Protein AF-0000000084726668 (afdb_homodimer)

Structure (mmCIF, N/CA/C/O backbone):
data_AF-0000000084726668-model_v1
#
loop_
_entity.id
_entity.type
_entity.pdbx_description
1 polymer 'CopG family ribbon-helix-helix transcription regulator'
#
loop_
_atom_site.group_PDB
_atom_site.id
_atom_site.type_symbol
_atom_site.label_atom_id
_atom_site.label_alt_id
_atom_site.label_comp_id
_atom_site.label_asym_id
_atom_site.label_entity_id
_atom_site.label_seq_id
_atom_site.pdbx_PDB_ins_code
_atom_site.Cartn_x
_atom_site.Cartn_y
_atom_site.Cartn_z
_atom_site.occupancy
_atom_site.B_iso_or_equiv
_atom_site.auth_seq_id
_atom_site.auth_comp_id
_atom_site.auth_asym_id
_atom_site.auth_atom_id
_atom_site.pdbx_PDB_model_num
ATOM 1 N N . MET A 1 1 ? 7.602 37.031 10.734 1 85.56 1 MET A N 1
ATOM 2 C CA . MET A 1 1 ? 6.305 37.719 10.617 1 85.56 1 MET A CA 1
ATOM 3 C C . MET A 1 1 ? 5.367 37.281 11.742 1 85.56 1 MET A C 1
ATOM 5 O O . MET A 1 1 ? 5.34 36.125 12.125 1 85.56 1 MET A O 1
ATOM 9 N N . ARG A 1 2 ? 4.812 38.219 12.375 1 90.94 2 ARG A N 1
ATOM 10 C CA . ARG A 1 2 ? 3.859 37.906 13.438 1 90.94 2 ARG A CA 1
ATOM 11 C C . ARG A 1 2 ? 2.447 37.75 12.883 1 90.94 2 ARG A C 1
ATOM 13 O O . ARG A 1 2 ? 1.995 38.594 12.086 1 90.94 2 ARG A O 1
ATOM 20 N N . LEU A 1 3 ? 1.838 36.562 13.141 1 91.19 3 LEU A N 1
ATOM 21 C CA . LEU A 1 3 ? 0.495 36.25 12.672 1 91.19 3 LEU A CA 1
ATOM 22 C C . LEU A 1 3 ? -0.459 36.031 13.844 1 91.19 3 LEU A C 1
ATOM 24 O O . LEU A 1 3 ? -0.133 35.344 14.805 1 91.19 3 LEU A O 1
ATOM 28 N N . THR A 1 4 ? -1.494 36.875 13.805 1 92.06 4 THR A N 1
ATOM 29 C CA . THR A 1 4 ? -2.549 36.656 14.789 1 92.06 4 THR A CA 1
ATOM 30 C C . THR A 1 4 ? -3.695 35.844 14.18 1 92.06 4 THR A C 1
ATOM 32 O O . THR A 1 4 ? -4.219 36.188 13.125 1 92.06 4 THR A O 1
ATOM 35 N N . VAL A 1 5 ? -3.924 34.719 14.812 1 92.56 5 VAL A N 1
ATOM 36 C CA . VAL A 1 5 ? -4.996 33.844 14.32 1 92.56 5 VAL A CA 1
ATOM 37 C C . VAL A 1 5 ? -6.027 33.625 15.422 1 92.56 5 VAL A C 1
ATOM 39 O O . VAL A 1 5 ? -5.684 33.625 16.609 1 92.56 5 VAL A O 1
ATOM 42 N N . ASN A 1 6 ? -7.273 33.562 14.992 1 92.06 6 ASN A N 1
ATOM 43 C CA . ASN A 1 6 ? -8.359 33.188 15.891 1 92.06 6 ASN A CA 1
ATOM 44 C C . ASN A 1 6 ? -8.594 31.688 15.883 1 92.06 6 ASN A C 1
ATOM 46 O O . ASN A 1 6 ? -8.914 31.109 14.844 1 92.06 6 ASN A O 1
ATOM 50 N N . LEU A 1 7 ? -8.359 31.047 17.078 1 93.75 7 LEU A N 1
ATOM 51 C CA . LEU A 1 7 ? -8.555 29.609 17.203 1 93.75 7 LEU A CA 1
ATOM 52 C C . LEU A 1 7 ? -9.828 29.312 18 1 93.75 7 LEU A C 1
ATOM 54 O O . LEU A 1 7 ? -10.164 30.031 18.938 1 93.75 7 LEU A O 1
ATOM 58 N N . ASP A 1 8 ? -10.594 28.391 17.547 1 93.56 8 ASP A N 1
ATOM 59 C CA . ASP A 1 8 ? -11.672 27.891 18.375 1 93.56 8 ASP A CA 1
ATOM 60 C C . ASP A 1 8 ? -11.133 27.062 19.547 1 93.56 8 ASP A C 1
ATOM 62 O O . ASP A 1 8 ? -9.93 26.781 19.609 1 93.56 8 ASP A O 1
ATOM 66 N N . ASP A 1 9 ? -11.984 26.734 20.516 1 92.81 9 ASP A N 1
ATOM 67 C CA . ASP A 1 9 ? -11.578 26.047 21.734 1 92.81 9 ASP A CA 1
ATOM 68 C C . ASP A 1 9 ? -10.93 24.703 21.422 1 92.81 9 ASP A C 1
ATOM 70 O O . ASP A 1 9 ? -9.922 24.344 22.031 1 92.81 9 ASP A O 1
ATOM 74 N N . GLU A 1 10 ? -11.477 23.984 20.5 1 92.25 10 GLU A N 1
ATOM 75 C CA . GLU A 1 10 ? -10.977 22.656 20.156 1 92.25 10 GLU A CA 1
ATOM 76 C C . GLU A 1 10 ? -9.562 22.734 19.594 1 92.25 10 GLU A C 1
ATOM 78 O O . GLU A 1 10 ? -8.68 21.969 19.984 1 92.25 10 GLU A O 1
ATOM 83 N N . THR A 1 11 ? -9.383 23.656 18.656 1 94 11 THR A N 1
ATOM 84 C CA . THR A 1 11 ? -8.078 23.812 18.031 1 94 11 THR A CA 1
ATOM 85 C C . THR A 1 11 ? -7.035 24.281 19.047 1 94 11 THR A C 1
ATOM 87 O O . THR A 1 11 ? -5.887 23.828 19.016 1 94 11 THR A O 1
ATOM 90 N N . SER A 1 12 ? -7.469 25.156 19.922 1 93.81 12 SER A N 1
ATOM 91 C CA . SER A 1 12 ? -6.582 25.656 20.969 1 93.81 12 SER A CA 1
ATOM 92 C C . SER A 1 12 ? -6.117 24.531 21.891 1 93.81 12 SER A C 1
ATOM 94 O O . SER A 1 12 ? -4.945 24.469 22.25 1 93.81 12 SER A O 1
ATOM 96 N N . GLU A 1 13 ? -7.008 23.688 22.234 1 94.44 13 GLU A N 1
ATOM 97 C CA . GLU A 1 13 ? -6.684 22.547 23.078 1 94.44 13 GLU A CA 1
ATOM 98 C C . GLU A 1 13 ? -5.707 21.594 22.391 1 94.44 13 GLU A C 1
ATOM 100 O O . GLU A 1 13 ? -4.77 21.094 23.016 1 94.44 13 GLU A O 1
ATOM 105 N N . ARG A 1 14 ? -5.926 21.359 21.109 1 93.88 14 ARG A N 1
ATOM 106 C CA . ARG A 1 14 ? -5.02 20.531 20.328 1 93.88 14 ARG A CA 1
ATOM 107 C C . ARG A 1 14 ? -3.615 21.109 20.297 1 93.88 14 ARG A C 1
ATOM 109 O O . ARG A 1 14 ? -2.631 20.391 20.5 1 93.88 14 ARG A O 1
ATOM 116 N N . LEU A 1 15 ? -3.555 22.391 20.094 1 95.44 15 LEU A N 1
ATOM 117 C CA . LEU A 1 15 ? -2.275 23.094 20.016 1 95.44 15 LEU A CA 1
ATOM 118 C C . LEU A 1 15 ? -1.524 23.016 21.344 1 95.44 15 LEU A C 1
ATOM 120 O O . LEU A 1 15 ? -0.318 22.75 21.359 1 95.44 15 LEU A O 1
ATOM 124 N N . GLU A 1 16 ? -2.273 23.188 22.406 1 93.88 16 GLU A N 1
ATOM 125 C CA . GLU A 1 16 ? -1.67 23.109 23.734 1 93.88 16 GLU A CA 1
ATOM 126 C C . GLU A 1 16 ? -1.136 21.703 24 1 93.88 16 GLU A C 1
ATOM 128 O O . GLU A 1 16 ? -0.032 21.547 24.531 1 93.88 16 GLU A O 1
ATOM 133 N N . GLY A 1 17 ? -1.948 20.719 23.703 1 93.25 17 GLY A N 1
ATOM 134 C CA . GLY A 1 17 ? -1.532 19.344 23.875 1 93.25 17 GLY A CA 1
ATOM 135 C C . GLY A 1 17 ? -0.293 19 23.062 1 93.25 17 GLY A C 1
ATOM 136 O O . GLY A 1 17 ? 0.619 18.344 23.578 1 93.25 17 GLY A O 1
ATOM 137 N N . LEU A 1 18 ? -0.285 19.391 21.781 1 92.19 18 LEU A N 1
ATOM 138 C CA . LEU A 1 18 ? 0.853 19.141 20.891 1 92.19 18 LEU A CA 1
ATOM 139 C C . LEU A 1 18 ? 2.113 19.812 21.438 1 92.19 18 LEU A C 1
ATOM 141 O O . LEU A 1 18 ? 3.184 19.188 21.453 1 92.19 18 LEU A O 1
ATOM 145 N N . SER A 1 19 ? 1.959 21.062 21.859 1 93.81 19 SER A N 1
ATOM 146 C CA . SER A 1 19 ? 3.086 21.812 22.406 1 93.81 19 SER A CA 1
ATOM 147 C C . SER A 1 19 ? 3.658 21.125 23.641 1 93.81 19 SER A C 1
ATOM 149 O O . SER A 1 19 ? 4.875 20.984 23.766 1 93.81 19 SER A O 1
ATOM 151 N N . ALA A 1 20 ? 2.791 20.672 24.5 1 93.38 20 ALA A N 1
ATOM 152 C CA . ALA A 1 20 ? 3.201 19.984 25.719 1 93.38 20 ALA A CA 1
ATOM 153 C C . ALA A 1 20 ? 3.873 18.656 25.406 1 93.38 20 ALA A C 1
ATOM 155 O O . ALA A 1 20 ? 4.914 18.328 25.984 1 93.38 20 ALA A O 1
ATOM 156 N N . ALA A 1 21 ? 3.291 17.875 24.531 1 88.94 21 ALA A N 1
ATOM 157 C CA . ALA A 1 21 ? 3.764 16.531 24.203 1 88.94 21 ALA A CA 1
ATOM 158 C C . ALA A 1 21 ? 5.133 16.594 23.516 1 88.94 21 ALA A C 1
ATOM 160 O O . ALA A 1 21 ? 5.992 15.75 23.781 1 88.94 21 ALA A O 1
ATOM 161 N N . GLU A 1 22 ? 5.363 17.594 22.688 1 88.19 22 GLU A N 1
ATOM 162 C CA . GLU A 1 22 ? 6.594 17.672 21.906 1 88.19 22 GLU A CA 1
ATOM 163 C C . GLU A 1 22 ? 7.637 18.531 22.609 1 88.19 22 GLU A C 1
ATOM 165 O O . GLU A 1 22 ? 8.812 18.516 22.234 1 88.19 22 GLU A O 1
ATOM 170 N N . GLY A 1 23 ? 7.219 19.312 23.578 1 93.69 23 GLY A 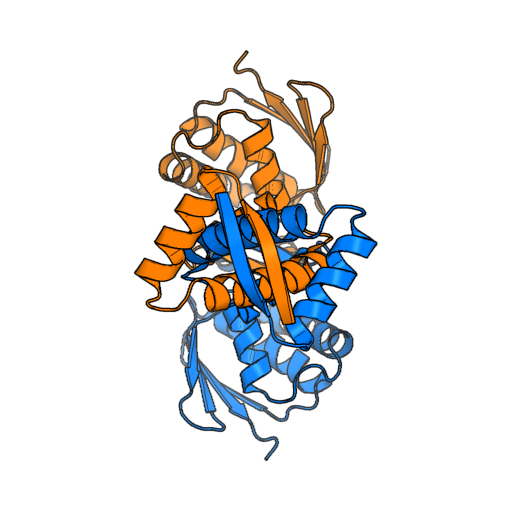N 1
ATOM 171 C CA . GLY A 1 23 ? 8.125 20.172 24.328 1 93.69 23 GLY A CA 1
ATOM 172 C C . GLY A 1 23 ? 8.617 21.359 23.516 1 93.69 23 GLY A C 1
ATOM 173 O O . GLY A 1 23 ? 9.781 21.75 23.625 1 93.69 23 GLY A O 1
ATOM 174 N N . VAL A 1 24 ? 7.805 21.844 22.641 1 94.06 24 VAL A N 1
ATOM 175 C CA . VAL A 1 24 ? 8.172 22.984 21.812 1 94.06 24 VAL A CA 1
ATOM 176 C C . VAL A 1 24 ? 7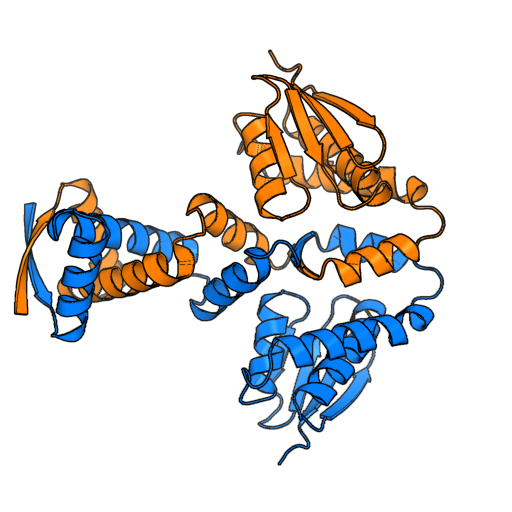.098 24.062 21.906 1 94.06 24 VAL A C 1
ATOM 178 O O . VAL A 1 24 ? 6.012 23.812 22.438 1 94.06 24 VAL A O 1
ATOM 181 N N . SER A 1 25 ? 7.461 25.188 21.422 1 94.19 25 SER A N 1
ATOM 182 C CA . SER A 1 25 ? 6.547 26.312 21.516 1 94.19 25 SER A CA 1
ATOM 183 C C . SER A 1 25 ? 5.332 26.125 20.609 1 94.19 25 SER A C 1
ATOM 185 O O . SER A 1 25 ? 5.391 25.359 19.641 1 94.19 25 SER A O 1
ATOM 187 N N . LYS A 1 26 ? 4.293 26.812 20.922 1 93.88 26 LYS A N 1
ATOM 188 C CA . LYS A 1 26 ? 3.098 26.797 20.078 1 93.88 26 LYS A CA 1
ATOM 189 C C . LYS A 1 26 ? 3.406 27.328 18.688 1 93.88 26 LYS A C 1
ATOM 191 O O . LYS A 1 26 ? 2.887 26.812 17.688 1 93.88 26 LYS A O 1
ATOM 196 N N . SER A 1 27 ? 4.254 28.297 18.547 1 93 27 SER A N 1
ATOM 197 C CA . SER A 1 27 ? 4.656 28.844 17.25 1 93 27 SER A CA 1
ATOM 198 C C . SER A 1 27 ? 5.34 27.781 16.391 1 93 27 SER A C 1
ATOM 200 O O . SER A 1 27 ? 5.105 27.719 15.188 1 93 27 SER A O 1
ATOM 202 N N . GLN A 1 28 ? 6.141 27.031 17.094 1 94 28 GLN A N 1
ATOM 203 C CA . GLN A 1 28 ? 6.828 25.969 16.375 1 94 28 GLN A CA 1
ATOM 204 C C . GLN A 1 28 ? 5.84 24.922 15.875 1 94 28 GLN A C 1
ATOM 206 O O . GLN A 1 28 ? 5.945 24.453 14.742 1 94 28 GLN A O 1
ATOM 211 N N . ILE A 1 29 ? 4.895 24.562 16.688 1 94.12 29 ILE A N 1
ATOM 212 C CA . ILE A 1 29 ? 3.873 23.609 16.281 1 94.12 29 ILE A CA 1
ATOM 213 C C . ILE A 1 29 ? 3.115 24.141 15.062 1 94.12 29 ILE A C 1
ATOM 215 O O . ILE A 1 29 ? 2.875 23.422 14.102 1 94.12 29 ILE A O 1
ATOM 219 N N . VAL A 1 30 ? 2.719 25.422 15.109 1 94.69 30 VAL A N 1
ATOM 220 C CA . VAL A 1 30 ? 1.945 26.031 14.031 1 94.69 30 VAL A CA 1
ATOM 221 C C . VAL A 1 30 ? 2.766 26.031 12.75 1 94.69 30 VAL A C 1
ATOM 223 O O . VAL A 1 30 ? 2.252 25.703 11.672 1 94.69 30 VAL A O 1
ATOM 226 N N . ARG A 1 31 ? 4.039 26.328 12.805 1 94.19 31 ARG A N 1
ATOM 227 C CA . ARG A 1 31 ? 4.906 26.297 11.633 1 94.19 31 ARG A CA 1
ATOM 228 C C . ARG A 1 31 ? 4.973 24.891 11.031 1 94.19 31 ARG A C 1
ATOM 230 O O . ARG A 1 31 ? 4.809 24.719 9.82 1 94.19 31 ARG A O 1
ATOM 237 N N . ASP A 1 32 ? 5.098 23.953 11.945 1 90.56 32 ASP A N 1
ATOM 238 C CA . ASP A 1 32 ? 5.168 22.562 11.508 1 90.56 32 ASP A CA 1
ATOM 239 C C . ASP A 1 32 ? 3.848 22.125 10.875 1 90.56 32 ASP A C 1
ATOM 241 O O . ASP A 1 32 ? 3.844 21.438 9.844 1 90.56 32 ASP A O 1
ATOM 245 N N . ALA A 1 33 ? 2.826 22.516 11.523 1 90.44 33 ALA A N 1
ATOM 246 C CA . ALA A 1 33 ? 1.491 22.172 11.047 1 90.44 33 ALA A CA 1
ATOM 247 C C . ALA A 1 33 ? 1.232 22.734 9.664 1 90.44 33 ALA A C 1
ATOM 249 O O . ALA A 1 33 ? 0.739 22.031 8.773 1 90.44 33 ALA A O 1
ATOM 250 N N . ILE A 1 34 ? 1.541 23.969 9.406 1 92.06 34 ILE A N 1
ATOM 251 C CA . ILE A 1 34 ? 1.34 24.625 8.109 1 92.06 34 ILE A CA 1
ATOM 252 C C . ILE A 1 34 ? 2.201 23.938 7.055 1 92.06 34 ILE A C 1
ATOM 254 O O . ILE A 1 34 ? 1.746 23.688 5.934 1 92.06 34 ILE A O 1
ATOM 258 N N . GLY A 1 35 ? 3.4 23.656 7.434 1 87 35 GLY A N 1
ATOM 259 C CA . GLY A 1 35 ? 4.277 22.938 6.523 1 87 35 GLY A CA 1
ATOM 260 C C . GLY A 1 35 ? 3.709 21.594 6.09 1 87 35 GLY A C 1
ATOM 261 O O . GLY A 1 35 ? 3.684 21.281 4.895 1 87 35 GLY A O 1
ATOM 262 N N . HIS A 1 36 ? 3.266 20.828 7.059 1 80.94 36 HIS A N 1
ATOM 263 C CA . HIS A 1 36 ? 2.676 19.531 6.77 1 80.94 36 HIS A CA 1
ATOM 264 C C . HIS A 1 36 ? 1.397 19.672 5.949 1 80.94 36 HIS A C 1
ATOM 266 O O . HIS A 1 36 ? 1.15 18.891 5.031 1 80.94 36 HIS A O 1
ATOM 272 N N . TYR A 1 37 ? 0.61 20.641 6.32 1 82.12 37 TYR A N 1
ATOM 273 C CA . TYR A 1 37 ? -0.648 20.891 5.625 1 82.12 37 TYR A CA 1
ATOM 274 C C . TYR A 1 37 ? -0.402 21.281 4.176 1 82.12 37 TYR A C 1
ATOM 276 O O . TYR A 1 37 ? -1.109 20.828 3.273 1 82.12 37 TYR A O 1
ATOM 284 N N . ASP A 1 38 ? 0.528 22.094 3.977 1 84.94 38 ASP A N 1
ATOM 285 C CA . ASP A 1 38 ? 0.896 22.5 2.627 1 84.94 38 ASP A CA 1
ATOM 286 C C . ASP A 1 38 ? 1.311 21.312 1.776 1 84.94 38 ASP A C 1
ATOM 288 O O . ASP A 1 38 ? 0.875 21.172 0.631 1 84.94 38 ASP A O 1
ATOM 292 N N . ARG A 1 39 ? 2.105 20.484 2.396 1 74.75 39 ARG A N 1
ATOM 293 C CA . ARG A 1 39 ? 2.551 19.281 1.702 1 74.75 39 ARG A CA 1
ATOM 294 C C . ARG A 1 39 ? 1.376 18.359 1.391 1 74.75 39 ARG A C 1
ATOM 296 O O . ARG A 1 39 ? 1.289 17.797 0.294 1 74.75 39 ARG A O 1
ATOM 303 N N . LEU A 1 40 ? 0.523 18.266 2.432 1 71.19 40 LEU A N 1
ATOM 304 C CA . LEU A 1 40 ? -0.676 17.453 2.273 1 71.19 40 LEU A CA 1
ATOM 305 C C . LEU A 1 40 ? -1.535 17.969 1.124 1 71.19 40 LEU A C 1
ATOM 307 O O . LEU A 1 40 ? -2.016 17.188 0.302 1 71.19 40 LEU A O 1
ATOM 311 N N . GLN A 1 41 ? -1.733 19.234 1.106 1 73.44 41 GLN A N 1
ATOM 312 C CA . GLN A 1 41 ? -2.605 19.828 0.095 1 73.44 41 GLN A CA 1
ATOM 313 C C . GLN A 1 41 ? -1.985 19.719 -1.295 1 73.44 41 GLN A C 1
ATOM 315 O O . GLN A 1 41 ? -2.701 19.578 -2.291 1 73.44 41 GLN A O 1
ATOM 320 N N . ARG A 1 42 ? -0.735 19.828 -1.295 1 70 42 ARG A N 1
ATOM 321 C CA . ARG A 1 42 ? -0.053 19.766 -2.584 1 70 42 ARG A CA 1
ATOM 322 C C . ARG A 1 42 ? 0.067 18.328 -3.076 1 70 42 ARG A C 1
ATOM 324 O O . ARG A 1 42 ? -0.177 18.047 -4.25 1 70 42 ARG A O 1
ATOM 331 N N . GLU A 1 43 ? 0.558 17.578 -2.074 1 63.44 43 GLU A N 1
ATOM 332 C CA . GLU A 1 43 ? 0.917 16.219 -2.492 1 63.44 43 GLU A CA 1
ATOM 333 C C . GLU A 1 43 ? -0.261 15.266 -2.336 1 63.44 43 GLU A C 1
ATOM 335 O O . GLU A 1 43 ? -0.421 14.336 -3.127 1 63.44 43 GLU A O 1
ATOM 340 N N . TRP A 1 44 ? -0.978 15.656 -1.199 1 62.72 44 TRP A N 1
ATOM 341 C CA . TRP A 1 44 ? -1.998 14.68 -0.838 1 62.72 44 TRP A CA 1
ATOM 342 C C . TRP A 1 44 ? -3.383 15.148 -1.267 1 62.72 44 TRP A C 1
ATOM 344 O O . TRP A 1 44 ? -4.395 14.562 -0.875 1 62.72 44 TRP A O 1
ATOM 354 N N . GLU A 1 45 ? -3.354 16.359 -1.875 1 57.47 45 GLU A N 1
ATOM 355 C CA . GLU A 1 45 ? -4.617 16.922 -2.338 1 57.47 45 GLU A CA 1
ATOM 356 C C . GLU A 1 45 ? -5.496 15.852 -2.988 1 57.47 45 GLU A C 1
ATOM 358 O O . GLU A 1 45 ? -6.723 15.906 -2.891 1 57.47 45 GLU A O 1
ATOM 363 N N . GLN A 1 46 ? -4.797 14.867 -3.439 1 58.19 46 GLN A N 1
ATOM 364 C CA . GLN A 1 46 ? -5.531 13.898 -4.246 1 58.19 46 GLN A CA 1
ATOM 365 C C . GLN A 1 46 ? -5.969 12.695 -3.41 1 58.19 46 GLN A C 1
ATOM 367 O O . GLN A 1 46 ? -6.742 11.859 -3.875 1 58.19 46 GLN A O 1
ATOM 372 N N . VAL A 1 47 ? -5.469 12.695 -2.076 1 68.69 47 VAL A N 1
ATOM 373 C CA . VAL A 1 47 ? -5.816 11.492 -1.326 1 68.69 47 VAL A CA 1
ATOM 374 C C . VAL A 1 47 ? -6.719 11.852 -0.15 1 68.69 47 VAL A C 1
ATOM 376 O O . VAL A 1 47 ? -6.414 12.773 0.611 1 68.69 47 VAL A O 1
ATOM 379 N N . GLU A 1 48 ? -7.848 11.18 -0.143 1 73.94 48 GLU A N 1
ATOM 380 C CA . GLU A 1 48 ? -8.773 11.312 0.979 1 73.94 48 GLU A CA 1
ATOM 381 C C . GLU A 1 48 ? -8.109 10.922 2.293 1 73.94 48 GLU A C 1
ATOM 383 O O . GLU A 1 48 ? -7.367 9.93 2.35 1 73.94 48 GLU A O 1
ATOM 388 N N . GLU A 1 49 ? -8.305 11.719 3.297 1 73.12 49 GLU A N 1
ATOM 389 C CA . GLU A 1 49 ? -7.727 11.484 4.617 1 73.12 49 GLU A CA 1
ATOM 390 C C . GLU A 1 49 ? -8.023 10.062 5.102 1 73.12 49 GLU A C 1
ATOM 392 O O . GLU A 1 49 ? -7.16 9.406 5.684 1 73.12 49 GLU A O 1
ATOM 397 N N . GLU A 1 50 ? -9.25 9.664 4.973 1 80.62 50 GLU A N 1
ATOM 398 C CA . GLU A 1 50 ? -9.641 8.312 5.387 1 80.62 50 GLU A CA 1
ATOM 399 C C . GLU A 1 50 ? -8.781 7.258 4.699 1 80.62 50 GLU A C 1
ATOM 401 O O . GLU A 1 50 ? -8.375 6.277 5.328 1 80.62 50 GLU A O 1
ATOM 406 N N . ARG A 1 51 ? -8.531 7.512 3.461 1 86.88 51 ARG A N 1
ATOM 407 C CA . ARG A 1 51 ? -7.68 6.598 2.707 1 86.88 51 ARG A CA 1
ATOM 408 C C . ARG A 1 51 ? -6.281 6.527 3.309 1 86.88 51 ARG A C 1
ATOM 410 O O . ARG A 1 51 ? -5.727 5.441 3.48 1 86.88 51 ARG A O 1
ATOM 417 N N . LEU A 1 52 ? -5.762 7.637 3.674 1 83.69 52 LEU A N 1
ATOM 418 C CA . LEU A 1 52 ? -4.426 7.715 4.25 1 83.69 52 LEU A CA 1
ATOM 419 C C . LEU A 1 52 ? -4.367 7 5.598 1 83.69 52 LEU A C 1
ATOM 421 O O . LEU A 1 52 ? -3.391 6.309 5.898 1 83.69 52 LEU A O 1
ATOM 425 N N . GLN A 1 53 ? -5.348 7.152 6.355 1 81.81 53 GLN A N 1
ATOM 426 C CA . GLN A 1 53 ? -5.418 6.484 7.652 1 81.81 53 GLN A CA 1
ATOM 427 C C . GLN A 1 53 ? -5.367 4.965 7.492 1 81.81 53 GLN A C 1
ATOM 429 O O . GLN A 1 53 ? -4.68 4.281 8.25 1 81.81 53 GLN A O 1
ATOM 434 N N . TRP A 1 54 ? -6.059 4.504 6.531 1 88.25 54 TRP A N 1
ATOM 435 C CA . TRP A 1 54 ? -6.078 3.062 6.297 1 88.25 54 TRP A CA 1
ATOM 436 C C . TRP A 1 54 ? -4.742 2.584 5.734 1 88.25 54 TRP A C 1
ATOM 438 O O . TRP A 1 54 ? -4.289 1.482 6.051 1 88.25 54 TRP A O 1
ATOM 448 N N . TYR A 1 55 ? -4.113 3.455 4.84 1 90.12 55 TYR A N 1
ATOM 449 C CA . TYR A 1 55 ? -2.768 3.113 4.395 1 90.12 55 TYR A CA 1
ATOM 450 C C . TYR A 1 55 ? -1.846 2.873 5.586 1 90.12 55 TYR A C 1
ATOM 452 O O . TYR A 1 55 ? -1.173 1.841 5.656 1 90.12 55 TYR A O 1
ATOM 460 N N . VAL A 1 56 ? -1.908 3.738 6.508 1 85.88 56 VAL A N 1
ATOM 461 C CA . VAL A 1 56 ? -1.019 3.689 7.664 1 85.88 56 VAL A CA 1
ATOM 462 C C . VAL A 1 56 ? -1.365 2.482 8.531 1 85.88 56 VAL A C 1
ATOM 464 O O . VAL A 1 56 ? -0.479 1.724 8.938 1 85.88 56 VAL A O 1
ATOM 467 N N . ARG A 1 57 ? -2.586 2.271 8.773 1 85.31 57 ARG A N 1
ATOM 468 C CA . ARG A 1 57 ? -3.037 1.171 9.617 1 85.31 57 ARG A CA 1
ATOM 469 C C . ARG A 1 57 ? -2.637 -0.176 9.023 1 85.31 57 ARG A C 1
ATOM 471 O O . ARG A 1 57 ? -2.193 -1.071 9.742 1 85.31 57 ARG A O 1
ATOM 478 N N . LEU A 1 58 ? -2.799 -0.292 7.727 1 92.5 58 LEU A N 1
ATOM 479 C CA . LEU A 1 58 ? -2.523 -1.562 7.066 1 92.5 58 LEU A CA 1
ATOM 480 C C . LEU A 1 58 ? -1.021 -1.799 6.945 1 92.5 58 LEU A C 1
ATOM 482 O O . LEU A 1 58 ? -0.541 -2.908 7.188 1 92.5 58 LEU A O 1
ATOM 486 N N . LEU A 1 59 ? -0.273 -0.738 6.703 1 92.38 59 LEU A N 1
ATOM 487 C CA . LEU A 1 59 ? 1.126 -0.928 6.332 1 92.38 59 LEU A CA 1
ATOM 488 C C . LEU A 1 59 ? 2.033 -0.763 7.547 1 92.38 59 LEU A C 1
ATOM 490 O O . LEU A 1 59 ? 3.207 -1.143 7.508 1 92.38 59 LEU A O 1
ATOM 494 N N . ALA A 1 60 ? 1.496 -0.356 8.664 1 82 60 ALA A N 1
ATOM 495 C CA . ALA A 1 60 ? 2.295 -0.188 9.875 1 82 60 ALA A CA 1
ATOM 496 C C . ALA A 1 60 ? 2.707 -1.539 10.453 1 82 60 ALA A C 1
ATOM 498 O O . ALA A 1 60 ? 3.775 -1.664 11.062 1 82 60 ALA A O 1
ATOM 499 N N . SER A 1 61 ? 1.921 -2.643 10.508 1 78.44 61 SER A N 1
ATOM 500 C CA . SER A 1 61 ? 2.176 -3.938 11.133 1 78.44 61 SER A CA 1
ATOM 501 C C . SER A 1 61 ? 3.023 -4.828 10.227 1 78.44 61 SER A C 1
ATOM 503 O O . SER A 1 61 ? 3.473 -5.898 10.641 1 78.44 61 SER A O 1
ATOM 505 N N . SER A 1 62 ? 3.389 -4.613 9.109 1 87.31 62 SER A N 1
ATOM 506 C CA . SER A 1 62 ? 4.125 -5.383 8.109 1 87.31 62 SER A CA 1
ATOM 507 C C . SER A 1 62 ? 3.338 -6.613 7.672 1 87.31 62 SER A C 1
ATOM 509 O O . SER A 1 62 ? 3.883 -7.5 7.016 1 87.31 62 SER A O 1
ATOM 511 N N . GLU A 1 63 ? 2.096 -6.762 8.023 1 94.19 63 GLU A N 1
ATOM 512 C CA . GLU A 1 63 ? 1.237 -7.863 7.609 1 94.19 63 GLU A CA 1
ATOM 513 C C . GLU A 1 63 ? 0.716 -7.652 6.191 1 94.19 63 GLU A C 1
ATOM 515 O O . GLU A 1 63 ? 0.144 -8.562 5.59 1 94.19 63 GLU A O 1
ATOM 520 N N . HIS A 1 64 ? 0.814 -6.441 5.762 1 97 64 HIS A N 1
ATOM 521 C CA . HIS A 1 64 ? 0.45 -6.082 4.395 1 97 64 HIS A CA 1
ATOM 522 C C . HIS A 1 64 ? 1.635 -5.477 3.646 1 97 64 HIS A C 1
ATOM 524 O O . HIS A 1 64 ? 2.549 -4.93 4.266 1 97 64 HIS A O 1
ATOM 530 N N . ILE A 1 65 ? 1.601 -5.613 2.32 1 97.75 65 ILE A N 1
ATOM 531 C CA . ILE A 1 65 ? 2.66 -5.102 1.458 1 97.75 65 ILE A CA 1
ATOM 532 C C . ILE A 1 65 ? 2.055 -4.254 0.342 1 97.75 65 ILE A C 1
ATOM 534 O O . ILE A 1 65 ? 0.862 -4.367 0.047 1 97.75 65 ILE A O 1
ATOM 538 N N . ILE A 1 66 ? 2.854 -3.379 -0.212 1 97.81 66 ILE A N 1
ATOM 539 C CA . ILE A 1 66 ? 2.518 -2.756 -1.488 1 97.81 66 ILE A CA 1
ATOM 540 C C . ILE A 1 66 ? 3.146 -3.551 -2.631 1 97.81 66 ILE A C 1
ATOM 542 O O . ILE A 1 66 ? 4.359 -3.783 -2.641 1 97.81 66 ILE A O 1
ATOM 546 N N . LEU A 1 67 ? 2.332 -4.043 -3.572 1 98.12 67 LEU A N 1
ATOM 547 C CA . LEU A 1 67 ? 2.773 -4.871 -4.688 1 98.12 67 LEU A CA 1
ATOM 548 C C . LEU A 1 67 ? 2.322 -4.273 -6.02 1 98.12 67 LEU A C 1
ATOM 550 O O . LEU A 1 67 ? 1.188 -3.807 -6.141 1 98.12 67 LEU A O 1
ATOM 554 N N . ASP A 1 68 ? 3.23 -4.23 -7.016 1 97.5 68 ASP A N 1
ATOM 555 C CA . ASP A 1 68 ? 2.865 -3.834 -8.367 1 97.5 68 ASP A CA 1
ATOM 556 C C . ASP A 1 68 ? 1.826 -4.785 -8.961 1 97.5 68 ASP A C 1
ATOM 558 O O . ASP A 1 68 ? 1.939 -6.004 -8.82 1 97.5 68 ASP A O 1
ATOM 562 N N . VAL A 1 69 ? 0.878 -4.25 -9.688 1 97.38 69 VAL A N 1
ATOM 563 C CA . VAL A 1 69 ? -0.204 -5.047 -10.25 1 97.38 69 VAL A CA 1
ATOM 564 C C . VAL A 1 69 ? 0.36 -6.035 -11.273 1 97.38 69 VAL A C 1
ATOM 566 O O . VAL A 1 69 ? -0.147 -7.152 -11.414 1 97.38 69 VAL A O 1
ATOM 569 N N . ASP A 1 70 ? 1.455 -5.68 -11.984 1 97.38 70 ASP A N 1
ATOM 570 C CA . ASP A 1 70 ? 2.078 -6.586 -12.938 1 97.38 70 ASP A CA 1
ATOM 571 C C . ASP A 1 70 ? 2.637 -7.824 -12.242 1 97.38 70 ASP A C 1
ATOM 573 O O . ASP A 1 70 ? 2.613 -8.922 -12.797 1 97.38 70 ASP A O 1
ATOM 577 N N . HIS A 1 71 ? 3.158 -7.609 -11.039 1 98.25 71 HIS A N 1
ATOM 578 C CA . HIS A 1 71 ? 3.643 -8.75 -10.273 1 98.25 71 HIS A CA 1
ATOM 579 C C . HIS A 1 71 ? 2.498 -9.68 -9.883 1 98.25 71 HIS A C 1
ATOM 581 O O . HIS A 1 71 ? 2.615 -10.898 -10.016 1 98.25 71 HIS A O 1
ATOM 587 N N . LEU A 1 72 ? 1.44 -9.102 -9.414 1 97.81 72 LEU A N 1
ATOM 588 C CA . LEU A 1 72 ? 0.281 -9.906 -9.047 1 97.81 72 LEU A CA 1
ATOM 589 C C . LEU A 1 72 ? -0.259 -10.664 -10.258 1 97.81 72 LEU A C 1
ATOM 591 O O . LEU A 1 72 ? -0.531 -11.859 -10.172 1 97.81 72 LEU A O 1
ATOM 595 N N . ASP A 1 73 ? -0.364 -9.969 -11.383 1 97.25 73 ASP A N 1
ATOM 596 C CA . ASP A 1 73 ? -0.87 -10.586 -12.609 1 97.25 73 ASP A CA 1
ATOM 597 C C . ASP A 1 73 ? 0 -11.766 -13.031 1 97.25 73 ASP A C 1
ATOM 599 O O . ASP A 1 73 ? -0.516 -12.828 -13.391 1 97.25 73 ASP A O 1
ATOM 603 N N . THR A 1 74 ? 1.263 -11.602 -12.984 1 97.69 74 THR A N 1
ATOM 604 C CA . THR A 1 74 ? 2.189 -12.656 -13.383 1 97.69 74 THR A CA 1
ATOM 605 C C . THR A 1 74 ? 2.062 -13.867 -12.453 1 97.69 74 THR A C 1
ATOM 607 O O . THR A 1 74 ? 2.141 -15.008 -12.906 1 97.69 74 THR A O 1
ATOM 610 N N . LEU A 1 75 ? 1.896 -13.625 -11.117 1 98.06 75 LEU A N 1
ATOM 611 C CA . LEU A 1 75 ? 1.71 -14.703 -10.156 1 98.06 75 LEU A CA 1
ATOM 612 C C . LEU A 1 75 ? 0.405 -15.445 -10.422 1 98.06 75 LEU A C 1
ATOM 614 O O . LEU A 1 75 ? 0.383 -16.672 -10.453 1 98.06 75 LEU A O 1
ATOM 618 N N . LEU A 1 76 ? -0.651 -14.703 -10.688 1 97.75 76 LEU A N 1
ATOM 619 C CA . LEU A 1 76 ? -1.955 -15.305 -10.938 1 97.75 76 LEU A CA 1
ATOM 620 C C . LEU A 1 76 ? -1.932 -16.141 -12.211 1 97.75 76 LEU A C 1
ATOM 622 O O . LEU A 1 76 ? -2.498 -17.234 -12.258 1 97.75 76 LEU A O 1
ATOM 626 N N . ASP A 1 77 ? -1.206 -15.664 -13.227 1 96.88 77 ASP A N 1
ATOM 627 C CA . ASP A 1 77 ? -1.091 -16.375 -14.492 1 96.88 77 ASP A CA 1
ATOM 628 C C . ASP A 1 77 ? -0.302 -17.672 -14.328 1 96.88 77 ASP A C 1
ATOM 630 O O . ASP A 1 77 ? -0.519 -18.641 -15.062 1 96.88 77 ASP A O 1
ATOM 634 N N . ALA A 1 78 ? 0.571 -17.688 -13.344 1 97.5 78 ALA A N 1
ATOM 635 C CA . ALA A 1 78 ? 1.476 -18.828 -13.164 1 97.5 78 ALA A CA 1
ATOM 636 C C . ALA A 1 78 ? 0.83 -19.906 -12.305 1 97.5 78 ALA A C 1
ATOM 638 O O . ALA A 1 78 ? 1.342 -21.031 -12.227 1 97.5 78 ALA A O 1
ATOM 639 N N . VAL A 1 79 ? -0.285 -19.609 -11.672 1 97.38 79 VAL A N 1
ATOM 640 C CA . VAL A 1 79 ? -0.994 -20.594 -10.859 1 97.38 79 VAL A CA 1
ATOM 641 C C . VAL A 1 79 ? -1.818 -21.516 -11.766 1 97.38 79 VAL A C 1
ATOM 643 O O . VAL A 1 79 ? -2.709 -21.047 -12.484 1 97.38 79 VAL A O 1
ATOM 646 N N . GLU A 1 80 ? -1.586 -22.734 -11.695 1 95.62 80 GLU A N 1
ATOM 647 C CA . GLU A 1 80 ? -2.213 -23.719 -12.586 1 95.62 80 GLU A CA 1
ATOM 648 C C . GLU A 1 80 ? -3.693 -23.891 -12.266 1 95.62 80 GLU A C 1
ATOM 650 O O . GLU A 1 80 ? -4.527 -23.984 -13.164 1 95.62 80 GLU A O 1
ATOM 655 N N . ASP A 1 81 ? -4.035 -23.969 -10.992 1 96.31 81 ASP A N 1
ATOM 656 C CA . ASP A 1 81 ? -5.406 -24.188 -10.547 1 96.31 81 ASP A CA 1
ATOM 657 C C . ASP A 1 81 ? -5.812 -23.156 -9.492 1 96.31 81 ASP A C 1
ATOM 659 O O . ASP A 1 81 ? -5.902 -23.484 -8.305 1 96.31 81 ASP A O 1
ATOM 663 N N . PRO A 1 82 ? -6.191 -22.031 -9.969 1 95.81 82 PRO A N 1
ATOM 664 C CA . PRO A 1 82 ? -6.527 -20.969 -9.016 1 95.81 82 PRO A CA 1
ATOM 665 C C . PRO A 1 82 ? -7.738 -21.312 -8.148 1 95.81 82 PRO A C 1
ATOM 667 O O . PRO A 1 82 ? -7.848 -20.844 -7.016 1 95.81 82 PRO A O 1
ATOM 670 N N . GLU A 1 83 ? -8.633 -22.156 -8.594 1 96.38 83 GLU A N 1
ATOM 671 C CA . GLU A 1 83 ? -9.812 -22.562 -7.828 1 96.38 83 GLU A CA 1
ATOM 672 C C . GLU A 1 83 ? -9.414 -23.281 -6.547 1 96.38 83 GLU A C 1
ATOM 674 O O . GLU A 1 83 ? -10.125 -23.203 -5.539 1 96.38 83 GLU A O 1
ATOM 679 N N . ALA A 1 84 ? -8.32 -23.906 -6.609 1 97.88 84 ALA A N 1
ATOM 680 C CA . ALA A 1 84 ? -7.836 -24.656 -5.453 1 97.88 84 ALA A CA 1
ATOM 681 C C . ALA A 1 84 ? -7.453 -23.719 -4.312 1 97.88 84 ALA A C 1
ATOM 683 O O . ALA A 1 84 ? -7.32 -24.141 -3.164 1 97.88 84 ALA A O 1
ATOM 684 N N . LEU A 1 85 ? -7.285 -22.438 -4.562 1 98.5 85 LEU A N 1
ATOM 685 C CA . LEU A 1 85 ? -6.871 -21.453 -3.561 1 98.5 85 LEU A CA 1
ATOM 686 C C . LEU A 1 85 ? -8.078 -20.859 -2.85 1 98.5 85 LEU A C 1
ATOM 688 O O . LEU A 1 85 ? -7.941 -20.219 -1.805 1 98.5 85 LEU A O 1
ATOM 692 N N . VAL A 1 86 ? -9.273 -21.094 -3.342 1 98.62 86 VAL A N 1
ATOM 693 C CA . VAL A 1 86 ? -10.508 -20.438 -2.914 1 98.62 86 VAL A CA 1
ATOM 694 C C . VAL A 1 86 ? -10.742 -20.688 -1.428 1 98.62 86 VAL A C 1
ATOM 696 O O . VAL A 1 86 ? -10.945 -19.75 -0.655 1 98.62 86 VAL A O 1
ATOM 699 N N . PRO A 1 87 ? -10.609 -21.922 -0.909 1 98.62 87 PRO A N 1
ATOM 700 C CA . PRO A 1 87 ? -10.844 -22.141 0.522 1 98.62 87 PRO A CA 1
ATOM 701 C C . PRO A 1 87 ? -9.852 -21.375 1.4 1 98.62 87 PRO A C 1
ATOM 703 O O . PRO A 1 87 ? -10.227 -20.844 2.445 1 98.62 87 PRO A O 1
ATOM 706 N N . THR A 1 88 ? -8.617 -21.359 0.972 1 98.62 88 THR A N 1
ATOM 707 C CA . THR A 1 88 ? -7.598 -20.672 1.747 1 98.62 88 THR A CA 1
ATOM 708 C C . THR A 1 88 ? -7.867 -19.172 1.782 1 98.62 88 THR A C 1
ATOM 710 O O . THR A 1 88 ? -7.719 -18.531 2.824 1 98.62 88 THR A O 1
ATOM 713 N N . TRP A 1 89 ? -8.305 -18.625 0.686 1 98.5 89 TRP A N 1
ATOM 714 C CA . TRP A 1 89 ? -8.609 -17.188 0.614 1 98.5 89 TRP A CA 1
ATOM 715 C C . TRP A 1 89 ? -9.812 -16.859 1.492 1 98.5 89 TRP A C 1
ATOM 717 O O . TRP A 1 89 ? -9.836 -15.805 2.139 1 98.5 89 TRP A O 1
ATOM 727 N N . ARG A 1 90 ? -10.773 -17.734 1.502 1 98.62 90 ARG A N 1
ATOM 728 C CA . ARG A 1 90 ? -11.922 -17.547 2.385 1 98.62 90 ARG A CA 1
ATOM 729 C C . ARG A 1 90 ? -11.492 -17.562 3.848 1 98.62 90 ARG A C 1
ATOM 731 O O . ARG A 1 90 ? -11.953 -16.734 4.645 1 98.62 90 ARG A O 1
ATOM 738 N N . ASP A 1 91 ? -10.609 -18.438 4.164 1 98.69 91 ASP A N 1
ATOM 739 C CA . ASP A 1 91 ? -10.125 -18.547 5.535 1 98.69 91 ASP A CA 1
ATOM 740 C C . ASP A 1 91 ? -9.352 -17.297 5.953 1 98.69 91 ASP A C 1
ATOM 742 O O . ASP A 1 91 ? -9.445 -16.859 7.098 1 98.69 91 ASP A O 1
ATOM 746 N N . ILE A 1 92 ? -8.523 -16.781 5.055 1 98.19 92 ILE A N 1
ATOM 747 C CA . ILE A 1 92 ? -7.828 -15.531 5.324 1 98.19 92 ILE A CA 1
ATOM 748 C C . ILE A 1 92 ? -8.844 -14.43 5.602 1 98.19 92 ILE A C 1
ATOM 750 O O . ILE A 1 92 ? -8.68 -13.648 6.543 1 98.19 92 ILE A O 1
ATOM 754 N N . GLY A 1 93 ? -9.922 -14.391 4.816 1 97.81 93 GLY A N 1
ATOM 755 C CA . GLY A 1 93 ? -11.008 -13.445 5.062 1 97.81 93 GLY A CA 1
ATOM 756 C C . GLY A 1 93 ? -11.609 -13.578 6.445 1 97.81 93 GLY A C 1
ATOM 757 O O . GLY A 1 93 ? -11.82 -12.586 7.141 1 97.81 93 GLY A O 1
ATOM 758 N N . ARG A 1 94 ? -11.852 -14.828 6.844 1 97.31 94 ARG A N 1
ATOM 759 C CA . ARG A 1 94 ? -12.43 -15.07 8.156 1 97.31 94 ARG A CA 1
ATOM 760 C C . ARG A 1 94 ? -11.523 -14.539 9.266 1 97.31 94 ARG A C 1
ATOM 762 O O . ARG A 1 94 ? -11.992 -13.883 10.195 1 97.31 94 ARG A O 1
ATOM 769 N N 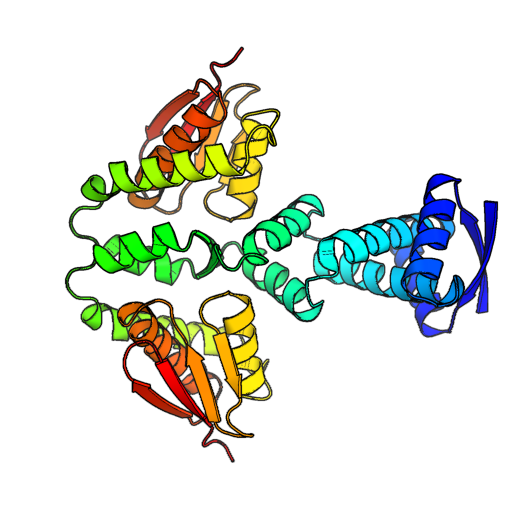. ARG A 1 95 ? -10.273 -14.781 9.156 1 96.62 95 ARG A N 1
ATOM 770 C CA . ARG A 1 95 ? -9.328 -14.305 10.148 1 96.62 95 ARG A CA 1
ATOM 771 C C . ARG A 1 95 ? -9.328 -12.781 10.219 1 96.62 95 ARG A C 1
ATOM 773 O O . ARG A 1 95 ? -9.266 -12.203 11.305 1 96.62 95 ARG A O 1
ATOM 780 N N . HIS A 1 96 ? -9.398 -12.148 9.078 1 95.19 96 HIS A N 1
ATOM 781 C CA . HIS A 1 96 ? -9.484 -10.695 9.039 1 95.19 96 HIS A CA 1
ATOM 782 C C . HIS A 1 96 ? -10.758 -10.195 9.703 1 95.19 96 HIS A C 1
ATOM 784 O O . HIS A 1 96 ? -10.75 -9.18 10.406 1 95.19 96 HIS A O 1
ATOM 790 N N . GLY A 1 97 ? -11.82 -10.875 9.461 1 94.94 97 GLY A N 1
ATOM 791 C CA . GLY A 1 97 ? -13.078 -10.516 10.094 1 94.94 97 GLY A CA 1
ATOM 792 C C . GLY A 1 97 ? -13.016 -10.562 11.609 1 94.94 97 GLY A C 1
ATOM 793 O O . GLY A 1 97 ? -13.57 -9.688 12.281 1 94.94 97 GLY A O 1
ATOM 794 N N . ILE A 1 98 ? -12.359 -11.531 12.109 1 93.69 98 ILE A N 1
ATOM 795 C CA . ILE A 1 98 ? -12.188 -11.688 13.555 1 93.69 98 ILE A CA 1
ATOM 796 C C . ILE A 1 98 ? -11.312 -10.555 14.086 1 93.69 98 ILE A C 1
ATOM 798 O O . ILE A 1 98 ? -11.625 -9.953 15.117 1 93.69 98 ILE A O 1
ATOM 802 N N . GLU A 1 99 ? -10.234 -10.234 13.391 1 89.38 99 GLU A N 1
ATOM 803 C CA . GLU A 1 99 ? -9.258 -9.227 13.789 1 89.38 99 GLU A CA 1
ATOM 804 C C . GLU A 1 99 ? -9.883 -7.836 13.828 1 89.38 99 GLU A C 1
ATOM 806 O O . GLU A 1 99 ? -9.602 -7.047 14.727 1 89.38 99 GLU A O 1
ATOM 811 N N . TRP A 1 100 ? -10.68 -7.539 12.867 1 85.19 100 TRP A N 1
ATOM 812 C CA . TRP A 1 100 ? -11.195 -6.18 12.734 1 85.19 100 TRP A CA 1
ATOM 813 C C . TRP A 1 100 ? -12.484 -6 13.531 1 85.19 100 TRP A C 1
ATOM 815 O O . TRP A 1 100 ? -12.859 -4.875 13.867 1 85.19 100 TRP A O 1
ATOM 825 N N . GLY A 1 101 ? -12.984 -7.109 14.078 1 74.44 101 GLY A N 1
ATOM 826 C CA . GLY A 1 101 ? -14.164 -7.043 14.93 1 74.44 101 GLY A CA 1
ATOM 827 C C . GLY A 1 101 ? -15.305 -6.258 14.312 1 74.44 101 GLY A C 1
ATOM 828 O O . GLY A 1 101 ? -15.602 -6.41 13.125 1 74.44 101 GLY A O 1
ATOM 829 N N . SER A 1 102 ? -15.875 -5.355 15.164 1 73.56 102 SER A N 1
ATOM 830 C CA . SER A 1 102 ? -17.062 -4.578 14.797 1 73.56 102 SER A CA 1
ATOM 831 C C . SER A 1 102 ? -16.672 -3.186 14.312 1 73.56 102 SER A C 1
ATOM 833 O O . SER A 1 102 ? -17.406 -2.219 14.555 1 73.56 102 SER A O 1
ATOM 835 N N . GLN A 1 103 ? -15.562 -3.123 13.594 1 79.31 103 GLN A N 1
ATOM 836 C CA . GLN A 1 103 ? -15.07 -1.809 13.195 1 79.31 103 GLN A CA 1
ATOM 837 C C . GLN A 1 103 ? -15.883 -1.244 12.031 1 79.31 103 GLN A C 1
ATOM 839 O O . GLN A 1 103 ? -15.844 -0.04 11.766 1 79.31 103 GLN A O 1
ATOM 844 N N . PHE A 1 104 ? -16.609 -2.066 11.43 1 89.31 104 PHE A N 1
ATOM 845 C CA . PHE A 1 104 ? -17.359 -1.631 10.258 1 89.31 104 PHE A CA 1
ATOM 846 C C . PHE A 1 104 ? -18.859 -1.647 10.531 1 89.31 104 PHE A C 1
ATOM 848 O O . PHE A 1 104 ? -19.406 -2.678 10.922 1 89.31 104 PHE A O 1
ATOM 855 N N . ASP A 1 105 ? -19.5 -0.521 10.312 1 87.88 105 ASP A N 1
ATOM 856 C CA . ASP A 1 105 ? -20.922 -0.404 10.617 1 87.88 105 ASP A CA 1
ATOM 857 C C . ASP A 1 105 ? -21.781 -0.678 9.375 1 87.88 105 ASP A C 1
ATOM 859 O O . ASP A 1 105 ? -23 -0.715 9.453 1 87.88 105 ASP A O 1
ATOM 863 N N . SER A 1 106 ? -21.141 -0.815 8.234 1 93.06 106 SER A N 1
ATOM 864 C CA . SER A 1 106 ? -21.859 -1.134 7.004 1 93.06 106 SER A CA 1
ATOM 865 C C . SER A 1 106 ? -20.969 -1.904 6.027 1 93.06 106 SER A C 1
ATOM 867 O O . SER A 1 106 ? -19.75 -1.774 6.055 1 93.06 106 SER A O 1
ATOM 869 N N . LEU A 1 107 ? -21.609 -2.619 5.156 1 95.69 107 LEU A N 1
ATOM 870 C CA . LEU A 1 107 ? -20.906 -3.338 4.102 1 95.69 107 LEU A CA 1
ATOM 871 C C . LEU A 1 107 ? -20.156 -2.369 3.186 1 95.69 107 LEU A C 1
ATOM 873 O O . LEU A 1 107 ? -19.031 -2.637 2.783 1 95.69 107 LEU A O 1
ATOM 877 N N . GLU A 1 108 ? -20.797 -1.261 2.912 1 95.44 108 GLU A N 1
ATOM 878 C CA . GLU A 1 108 ? -20.188 -0.273 2.029 1 95.44 108 GLU A CA 1
ATOM 879 C C . GLU A 1 108 ? -18.844 0.211 2.584 1 95.44 108 GLU A C 1
ATOM 881 O O . GLU A 1 108 ? -17.859 0.297 1.852 1 95.44 108 GLU A O 1
ATOM 886 N N . LYS A 1 109 ? -18.859 0.524 3.83 1 92.88 109 LYS A N 1
ATOM 887 C CA . LYS A 1 109 ? -17.625 0.979 4.457 1 92.88 109 LYS A CA 1
ATOM 888 C C . LYS A 1 109 ? -16.531 -0.083 4.355 1 92.88 109 LYS A C 1
ATOM 890 O O . LYS A 1 109 ? -15.375 0.231 4.059 1 92.88 109 LYS A O 1
ATOM 895 N N . LYS A 1 110 ? -16.906 -1.31 4.609 1 95.5 110 LYS A N 1
ATOM 896 C CA . LYS A 1 110 ? -15.953 -2.404 4.516 1 95.5 110 LYS A CA 1
ATOM 897 C C . LYS A 1 110 ? -15.406 -2.531 3.096 1 95.5 110 LYS A C 1
ATOM 899 O O . LYS A 1 110 ? -14.195 -2.682 2.902 1 95.5 110 LYS A O 1
ATOM 904 N N . LEU A 1 111 ? -16.25 -2.486 2.098 1 97.19 111 LEU A N 1
ATOM 905 C CA . LEU A 1 111 ? -15.828 -2.602 0.704 1 97.19 111 LEU A CA 1
ATOM 906 C C . LEU A 1 111 ? -14.969 -1.412 0.29 1 97.19 111 LEU A C 1
ATOM 908 O O . LEU A 1 111 ? -14.023 -1.564 -0.488 1 97.19 111 LEU A O 1
ATOM 912 N N . ARG A 1 112 ? -15.273 -0.259 0.855 1 94.62 112 ARG A N 1
ATOM 913 C CA . ARG A 1 112 ? -14.484 0.931 0.546 1 94.62 112 ARG A CA 1
ATOM 914 C C . ARG A 1 112 ? -13.055 0.792 1.062 1 94.62 112 ARG A C 1
ATOM 916 O O . ARG A 1 112 ? -12.109 1.229 0.406 1 94.62 112 ARG A O 1
ATOM 923 N N . VAL A 1 113 ? -12.891 0.233 2.168 1 94.62 113 VAL A N 1
ATOM 924 C CA . VAL A 1 113 ? -11.555 -0.005 2.707 1 94.62 113 VAL A CA 1
ATOM 925 C C . VAL A 1 113 ? -10.773 -0.917 1.764 1 94.62 113 VAL A C 1
ATOM 927 O O . VAL A 1 113 ? -9.578 -0.703 1.528 1 94.62 113 VAL A O 1
ATOM 930 N N . LEU A 1 114 ? -11.438 -1.931 1.188 1 96.94 114 LEU A N 1
ATOM 931 C CA . LEU A 1 114 ? -10.781 -2.811 0.225 1 96.94 114 LEU A CA 1
ATOM 932 C C . LEU A 1 114 ? -10.469 -2.066 -1.067 1 96.94 114 LEU A C 1
ATOM 934 O O . LEU A 1 114 ? -9.461 -2.352 -1.726 1 96.94 114 LEU A O 1
ATOM 938 N N . GLU A 1 115 ? -11.336 -1.118 -1.393 1 96.25 115 GLU A N 1
ATOM 939 C CA . GLU A 1 115 ? -11.047 -0.277 -2.551 1 96.25 115 GLU A CA 1
ATOM 940 C C . GLU A 1 115 ? -9.797 0.568 -2.324 1 96.25 115 GLU A C 1
ATOM 942 O O . GLU A 1 115 ? -9.016 0.794 -3.252 1 96.25 115 GLU A O 1
ATOM 947 N N . TYR A 1 116 ? -9.625 1.027 -1.094 1 93.94 116 TYR A N 1
ATOM 948 C CA . TYR A 1 116 ? -8.438 1.794 -0.753 1 93.94 116 TYR A CA 1
ATOM 949 C C . TYR A 1 116 ? -7.172 0.982 -1.015 1 93.94 116 TYR A C 1
ATOM 951 O O . TYR A 1 116 ? -6.102 1.547 -1.254 1 93.94 116 TYR A O 1
ATOM 959 N N . CYS A 1 117 ? -7.262 -0.338 -1.002 1 96.56 117 CYS A N 1
ATOM 960 C CA . CYS A 1 117 ? -6.133 -1.225 -1.263 1 96.56 117 CYS A CA 1
ATOM 961 C C . CYS A 1 117 ? -5.91 -1.398 -2.762 1 96.56 117 CYS A C 1
ATOM 963 O O . CYS A 1 117 ? -4.98 -2.09 -3.18 1 96.56 117 CYS A O 1
ATOM 965 N N . ASN A 1 118 ? -6.762 -0.812 -3.574 1 96.44 118 ASN A N 1
ATOM 966 C CA . ASN A 1 118 ? -6.719 -0.862 -5.031 1 96.44 118 ASN A CA 1
ATOM 967 C C . ASN A 1 118 ? -6.969 -2.275 -5.551 1 96.44 118 ASN A C 1
ATOM 969 O O . ASN A 1 118 ? -6.398 -2.676 -6.57 1 96.44 118 ASN A O 1
ATOM 973 N N . LEU A 1 119 ? -7.746 -3.051 -4.812 1 97.06 119 LEU A N 1
ATOM 974 C CA . LEU A 1 119 ? -8.062 -4.41 -5.238 1 97.06 119 LEU A CA 1
ATOM 975 C C . LEU A 1 119 ? -9.109 -4.406 -6.344 1 97.06 119 LEU A C 1
ATOM 977 O O . LEU A 1 119 ? -9.164 -5.332 -7.156 1 97.06 119 LEU A O 1
ATOM 981 N N . PHE A 1 120 ? -9.914 -3.424 -6.305 1 97.62 120 PHE A N 1
ATOM 982 C CA . PHE A 1 120 ? -10.984 -3.244 -7.277 1 97.62 120 PHE A CA 1
ATOM 983 C C . PHE A 1 120 ? -11.516 -1.817 -7.238 1 97.62 120 PHE A C 1
ATOM 985 O O . PHE A 1 120 ? -11.094 -1.014 -6.406 1 97.62 120 PHE A O 1
ATOM 992 N N . ARG A 1 121 ? -12.398 -1.482 -8.219 1 96.69 121 ARG A N 1
ATOM 993 C CA . ARG A 1 121 ? -13.195 -0.26 -8.195 1 96.69 121 ARG A CA 1
ATOM 994 C C . ARG A 1 121 ? -14.633 -0.555 -7.781 1 96.69 121 ARG A C 1
ATOM 996 O O . ARG A 1 121 ? -15.227 -1.537 -8.234 1 96.69 121 ARG A O 1
ATOM 1003 N N . ILE A 1 122 ? -15.133 0.273 -6.871 1 97.81 122 ILE A N 1
ATOM 1004 C CA . ILE A 1 122 ? -16.484 0.045 -6.367 1 97.81 122 ILE A CA 1
ATOM 1005 C C . ILE A 1 122 ? -17.438 1.076 -6.965 1 97.81 122 ILE A C 1
ATOM 1007 O O . ILE A 1 122 ? -17.094 2.252 -7.098 1 97.81 122 ILE A O 1
ATOM 1011 N N . THR A 1 123 ? -18.562 0.623 -7.406 1 97.88 123 THR A N 1
ATOM 1012 C CA . THR A 1 123 ? -19.703 1.452 -7.805 1 97.88 123 THR A CA 1
ATOM 1013 C C . THR A 1 123 ? -20.953 1.047 -7.047 1 97.88 123 THR A C 1
ATOM 1015 O O . THR A 1 123 ? -21.406 -0.098 -7.141 1 97.88 123 THR A O 1
ATOM 1018 N N . ALA A 1 124 ? -21.5 2.021 -6.383 1 96.38 124 ALA A N 1
ATOM 1019 C CA . ALA A 1 124 ? -22.781 1.758 -5.73 1 96.38 124 ALA A CA 1
ATOM 1020 C C . ALA A 1 124 ? -23.922 1.732 -6.742 1 96.38 124 ALA A C 1
ATOM 1022 O O . ALA A 1 124 ? -24.125 2.697 -7.484 1 96.38 124 ALA A O 1
ATOM 1023 N N . LEU A 1 125 ? -24.547 0.646 -6.801 1 97.12 125 LEU A N 1
ATOM 1024 C CA . LEU A 1 125 ? -25.688 0.535 -7.695 1 97.12 125 LEU A CA 1
ATOM 1025 C C . LEU A 1 125 ? -26.953 1.053 -7.02 1 97.12 125 LEU A C 1
ATOM 1027 O O . LEU A 1 125 ? -27.797 1.687 -7.664 1 97.12 125 LEU A O 1
ATOM 1031 N N . ASP A 1 126 ? -27.078 0.813 -5.727 1 95.31 126 ASP A N 1
ATOM 1032 C CA . ASP A 1 126 ? -28.062 1.367 -4.789 1 95.31 126 ASP A CA 1
ATOM 1033 C C . ASP A 1 126 ? -27.562 1.246 -3.35 1 95.31 126 ASP A C 1
ATOM 1035 O O . ASP A 1 126 ? -26.359 1.172 -3.104 1 95.31 126 ASP A O 1
ATOM 1039 N N . ASP A 1 127 ? -28.484 1.283 -2.414 1 93.94 127 ASP A N 1
ATOM 1040 C CA . ASP A 1 127 ? -28.078 1.305 -1.012 1 93.94 127 ASP A CA 1
ATOM 1041 C C . ASP A 1 127 ? -27.594 -0.069 -0.562 1 93.94 127 ASP A C 1
ATOM 1043 O O . ASP A 1 127 ? -26.844 -0.18 0.42 1 93.94 127 ASP A O 1
ATOM 1047 N N . GLU A 1 128 ? -27.953 -1.131 -1.283 1 96.44 128 GLU A N 1
ATOM 1048 C CA . GLU A 1 128 ? -27.688 -2.486 -0.815 1 96.44 128 GLU A CA 1
ATOM 1049 C C . GLU A 1 128 ? -26.797 -3.244 -1.803 1 96.44 128 GLU A C 1
ATOM 1051 O O . GLU A 1 128 ? -26.281 -4.32 -1.486 1 96.44 128 GLU A O 1
ATOM 1056 N N . GLN A 1 129 ? -26.609 -2.658 -2.973 1 98.19 129 GLN A N 1
ATOM 1057 C CA . GLN A 1 129 ? -25.891 -3.393 -4.012 1 98.19 129 GLN A CA 1
ATOM 1058 C C . GLN A 1 129 ? -24.688 -2.604 -4.52 1 98.19 129 GLN A C 1
ATOM 1060 O O . GLN A 1 129 ? -24.797 -1.404 -4.785 1 98.19 129 GLN A O 1
ATOM 1065 N N . PHE A 1 130 ? -23.625 -3.324 -4.676 1 98.62 130 PHE A N 1
ATOM 1066 C CA . PHE A 1 130 ? -22.359 -2.727 -5.09 1 98.62 130 PHE A CA 1
ATOM 1067 C C . PHE A 1 130 ? -21.719 -3.533 -6.219 1 98.62 130 PHE A C 1
ATOM 1069 O O . PHE A 1 130 ? -21.688 -4.766 -6.172 1 98.62 130 PHE A O 1
ATOM 1076 N N . ALA A 1 131 ? -21.25 -2.893 -7.23 1 98.81 131 ALA A N 1
ATOM 1077 C CA . ALA A 1 131 ? -20.469 -3.521 -8.297 1 98.81 131 ALA A CA 1
ATOM 1078 C C . ALA A 1 131 ? -18.969 -3.311 -8.078 1 98.81 131 ALA A C 1
ATOM 1080 O O . ALA A 1 131 ? -18.516 -2.178 -7.898 1 98.81 131 ALA A O 1
ATOM 1081 N N . LEU A 1 132 ? -18.25 -4.406 -8 1 98.75 132 LEU A N 1
ATOM 1082 C CA . LEU A 1 132 ? -16.797 -4.395 -7.91 1 98.75 132 LEU A CA 1
ATOM 1083 C C . LEU A 1 132 ? -16.172 -4.816 -9.234 1 98.75 132 LEU A C 1
ATOM 1085 O O . LEU A 1 132 ? -16.484 -5.883 -9.766 1 98.75 132 LEU A O 1
ATOM 1089 N N . THR A 1 133 ? -15.289 -4.004 -9.828 1 98.62 133 THR A N 1
ATOM 1090 C CA . THR A 1 133 ? -14.648 -4.309 -11.102 1 98.62 133 THR A CA 1
ATOM 1091 C C . THR A 1 133 ? -13.172 -4.629 -10.898 1 98.62 133 THR A C 1
ATOM 1093 O O . THR A 1 133 ? -12.445 -3.863 -10.266 1 98.62 133 THR A O 1
ATOM 1096 N N . PHE A 1 134 ? -12.82 -5.734 -11.484 1 97.88 134 PHE A N 1
ATOM 1097 C CA . PHE A 1 134 ? -11.469 -6.246 -11.297 1 97.88 134 PHE A CA 1
ATOM 1098 C C . PHE A 1 134 ? -10.695 -6.223 -12.617 1 97.88 134 PHE A C 1
ATOM 1100 O O . PHE A 1 134 ? -11.281 -5.988 -13.68 1 97.88 134 PHE A O 1
ATOM 1107 N N . ASN A 1 135 ? -9.344 -6.445 -12.469 1 94.25 135 ASN A N 1
ATOM 1108 C CA . ASN A 1 135 ? -8.484 -6.473 -13.648 1 94.25 135 ASN A CA 1
ATOM 1109 C C . ASN A 1 135 ? -8.617 -7.785 -14.414 1 94.25 135 ASN A C 1
ATOM 1111 O O . ASN A 1 135 ? -8.414 -7.82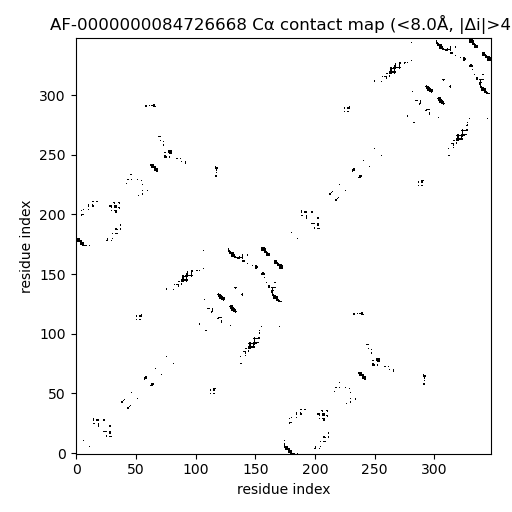8 -15.625 1 94.25 135 ASN A O 1
ATOM 1115 N N . ASN A 1 136 ? -8.859 -8.891 -13.688 1 95.31 136 ASN A N 1
ATOM 1116 C CA . ASN A 1 136 ? -9.055 -10.188 -14.328 1 95.31 136 ASN A CA 1
ATOM 1117 C C . ASN A 1 136 ? -10 -11.07 -13.531 1 95.31 136 ASN A C 1
ATOM 1119 O O . ASN A 1 136 ? -10.312 -10.773 -12.375 1 95.31 136 ASN A O 1
ATOM 1123 N N . GLU A 1 137 ? -10.422 -12.141 -14.188 1 96.94 137 GLU A N 1
ATOM 1124 C CA . GLU A 1 137 ? -11.453 -13.016 -13.641 1 96.94 137 GLU A CA 1
ATOM 1125 C C . GLU A 1 137 ? -10.938 -13.781 -12.43 1 96.94 137 GLU A C 1
ATOM 1127 O O . GLU A 1 137 ? -11.68 -14.023 -11.469 1 96.94 137 GLU A O 1
ATOM 1132 N N . THR A 1 138 ? -9.695 -14.18 -12.422 1 97.75 138 THR A N 1
ATOM 1133 C CA . THR A 1 138 ? -9.102 -14.953 -11.336 1 97.75 138 THR A CA 1
ATOM 1134 C C . THR A 1 138 ? -9.055 -14.125 -10.055 1 97.75 138 THR A C 1
ATOM 1136 O O . THR A 1 138 ? -9.414 -14.609 -8.977 1 97.75 138 THR A O 1
ATOM 1139 N N . GLU A 1 139 ? -8.617 -12.883 -10.156 1 97.5 139 GLU A N 1
ATOM 1140 C CA . GLU A 1 139 ? -8.617 -11.961 -9.023 1 97.5 139 GLU A CA 1
ATOM 1141 C C . GLU A 1 139 ? -10.016 -11.812 -8.43 1 97.5 139 GLU A C 1
ATOM 1143 O O . GLU A 1 139 ? -10.18 -11.844 -7.207 1 97.5 139 GLU A O 1
ATOM 1148 N N . ALA A 1 140 ? -11.031 -11.633 -9.32 1 98.38 140 ALA A N 1
ATOM 1149 C CA . ALA A 1 140 ? -12.414 -11.484 -8.883 1 98.38 140 ALA A CA 1
ATOM 1150 C C . ALA A 1 140 ? -12.859 -12.695 -8.062 1 98.38 140 ALA A C 1
ATOM 1152 O O . ALA A 1 140 ? -13.469 -12.547 -7.004 1 98.38 140 ALA A O 1
ATOM 1153 N N . THR A 1 141 ? -12.5 -13.859 -8.492 1 98.5 141 THR A N 1
ATOM 1154 C CA . THR A 1 141 ? -12.883 -15.109 -7.836 1 98.5 141 THR A CA 1
ATOM 1155 C C . THR A 1 141 ? -12.25 -15.203 -6.449 1 98.5 141 THR A C 1
ATOM 1157 O O . THR A 1 141 ? -12.938 -15.523 -5.473 1 98.5 141 THR A O 1
ATOM 1160 N N . LEU A 1 142 ? -11.023 -14.945 -6.359 1 98.69 142 LEU A N 1
ATOM 1161 C CA . LEU A 1 142 ? -10.297 -15.078 -5.098 1 98.69 142 LEU A CA 1
ATOM 1162 C C . LEU A 1 142 ? -10.742 -14.016 -4.102 1 98.69 142 LEU A C 1
ATOM 1164 O O . LEU A 1 142 ? -10.93 -14.305 -2.918 1 98.69 142 LEU A O 1
ATOM 1168 N N . ILE A 1 143 ? -10.938 -12.82 -4.578 1 98.69 143 ILE A N 1
ATOM 1169 C CA . ILE A 1 143 ? -11.344 -11.734 -3.693 1 98.69 143 ILE A CA 1
ATOM 1170 C C . ILE A 1 143 ? -12.781 -11.961 -3.23 1 98.69 143 ILE A C 1
ATOM 1172 O O . ILE A 1 143 ? -13.133 -11.648 -2.088 1 98.69 143 ILE A O 1
ATOM 1176 N N . ALA A 1 144 ? -13.641 -12.539 -4.078 1 98.75 144 ALA A N 1
ATOM 1177 C CA . ALA A 1 144 ? -14.984 -12.914 -3.656 1 98.75 144 ALA A CA 1
ATOM 1178 C C . ALA A 1 144 ? -14.953 -13.852 -2.453 1 98.75 144 ALA A C 1
ATOM 1180 O O . ALA A 1 144 ? -15.688 -13.656 -1.484 1 98.75 144 ALA A O 1
ATOM 1181 N N . ALA A 1 145 ? -14.109 -14.844 -2.525 1 98.75 145 ALA A N 1
ATOM 1182 C CA . ALA A 1 145 ? -13.969 -15.789 -1.424 1 98.75 145 ALA A CA 1
ATOM 1183 C C . ALA A 1 145 ? -13.516 -15.086 -0.148 1 98.75 145 ALA A C 1
ATOM 1185 O O . ALA A 1 145 ? -14.031 -15.359 0.937 1 98.75 145 ALA A O 1
ATOM 1186 N N . PHE A 1 146 ? -12.562 -14.203 -0.306 1 98.81 146 PHE A N 1
ATOM 1187 C CA . PHE A 1 146 ? -12.055 -13.414 0.808 1 98.81 146 PHE A CA 1
ATOM 1188 C C . PHE A 1 146 ? -13.172 -12.586 1.444 1 98.81 146 PHE A C 1
ATOM 1190 O O . PHE A 1 146 ? -13.328 -12.594 2.666 1 98.81 146 PHE A O 1
ATOM 1197 N N . ILE A 1 147 ? -13.93 -11.914 0.643 1 98.56 147 ILE A N 1
ATOM 1198 C CA . ILE A 1 147 ? -15 -11.055 1.122 1 98.56 147 ILE A CA 1
ATOM 1199 C C . ILE A 1 147 ? -16.062 -11.891 1.836 1 98.56 147 ILE A C 1
ATOM 1201 O O . ILE A 1 147 ? -16.547 -11.516 2.904 1 98.56 147 ILE A O 1
ATOM 1205 N N . GLU A 1 148 ? -16.406 -13.008 1.25 1 98.44 148 GLU A N 1
ATOM 1206 C CA . GLU A 1 148 ? -17.375 -13.898 1.863 1 98.44 148 GLU A CA 1
ATOM 1207 C C . GLU A 1 148 ? -16.938 -14.32 3.264 1 98.44 148 GLU A C 1
ATOM 1209 O O . GLU A 1 148 ? -17.719 -14.242 4.215 1 98.44 148 GLU A O 1
ATOM 1214 N N . GLY A 1 149 ? -15.734 -14.773 3.387 1 98 149 GLY A N 1
ATOM 1215 C CA . GLY A 1 149 ? -15.219 -15.164 4.688 1 98 149 GLY A CA 1
ATOM 1216 C C . GLY A 1 149 ? -15.211 -14.031 5.695 1 98 149 GLY A C 1
ATOM 1217 O O . GLY A 1 149 ? -15.625 -14.219 6.844 1 98 149 GLY A O 1
ATOM 1218 N N . GLU A 1 150 ? -14.672 -12.867 5.258 1 97.12 150 GLU A N 1
ATOM 1219 C CA . GLU A 1 150 ? -14.594 -11.727 6.16 1 97.12 150 GLU A CA 1
ATOM 1220 C C . GLU A 1 150 ? -15.977 -11.297 6.641 1 97.12 150 GLU A C 1
ATOM 1222 O O . GLU A 1 150 ? -16.188 -11.055 7.832 1 97.12 150 GLU A O 1
ATOM 1227 N N . CYS A 1 151 ? -16.938 -11.25 5.734 1 96.56 151 CYS A N 1
ATOM 1228 C CA . CYS A 1 151 ? -18.281 -10.789 6.059 1 96.56 151 CYS A CA 1
ATOM 1229 C C . CYS A 1 151 ? -19 -11.773 6.98 1 96.56 151 CYS A C 1
ATOM 1231 O O . CYS A 1 151 ? -19.781 -11.367 7.836 1 96.56 151 CYS A O 1
ATOM 1233 N N . GLU A 1 152 ? -18.734 -13.031 6.793 1 95.69 152 GLU A N 1
ATOM 1234 C CA . GLU A 1 152 ? -19.281 -14.039 7.691 1 95.69 152 GLU A CA 1
ATOM 1235 C C . GLU A 1 152 ? -18.938 -13.734 9.148 1 95.69 152 GLU A C 1
ATOM 1237 O O . GLU A 1 152 ? -19.812 -13.758 10.016 1 95.69 152 GLU A O 1
ATOM 1242 N N . GLU A 1 153 ? -17.734 -13.391 9.414 1 95.62 153 GLU A N 1
ATOM 1243 C CA . GLU A 1 153 ? -17.266 -13.141 10.773 1 95.62 153 GLU A CA 1
ATOM 1244 C C . GLU A 1 153 ? -17.688 -11.75 11.25 1 95.62 153 GLU A C 1
ATOM 1246 O O . GLU A 1 153 ? -17.875 -11.531 12.445 1 95.62 153 GLU A O 1
ATOM 1251 N N . LEU A 1 154 ? -17.812 -10.836 10.305 1 94.56 154 LEU A N 1
ATOM 1252 C CA . LEU A 1 154 ? -18.219 -9.477 10.648 1 94.56 154 LEU A CA 1
ATOM 1253 C C . LEU A 1 154 ? -19.719 -9.414 10.914 1 94.56 154 LEU A C 1
ATOM 1255 O O . LEU A 1 154 ? -20.219 -8.414 11.445 1 94.56 154 LEU A O 1
ATOM 1259 N N . GLY A 1 155 ? -20.453 -10.391 10.516 1 93.25 155 GLY A N 1
ATOM 1260 C CA . GLY A 1 155 ? -21.875 -10.461 10.758 1 93.25 155 GLY A CA 1
ATOM 1261 C C . GLY A 1 155 ? -22.703 -9.875 9.633 1 93.25 155 GLY A C 1
ATOM 1262 O O . GLY A 1 155 ? -23.859 -9.508 9.828 1 93.25 155 GLY A O 1
ATOM 1263 N N . PHE A 1 156 ? -22.094 -9.734 8.453 1 95.12 156 PHE A N 1
ATOM 1264 C CA . PHE A 1 156 ? -22.828 -9.289 7.277 1 95.12 156 PHE A CA 1
ATOM 1265 C C . PHE A 1 156 ? -23.406 -10.484 6.512 1 95.12 156 PHE A C 1
ATOM 1267 O O . PHE A 1 156 ? -22.672 -11.438 6.219 1 95.12 156 PHE A O 1
ATOM 1274 N N . ASP A 1 157 ? -24.688 -10.438 6.273 1 97.12 157 ASP A N 1
ATOM 1275 C CA . ASP A 1 157 ? -25.297 -11.383 5.348 1 97.12 157 ASP A CA 1
ATOM 1276 C C . ASP A 1 157 ? -25.25 -10.859 3.912 1 97.12 157 ASP A C 1
ATOM 1278 O O . ASP A 1 157 ? -25.938 -9.891 3.58 1 97.12 157 ASP A O 1
ATOM 1282 N N . ILE A 1 158 ? -24.438 -11.586 3.074 1 98.44 158 ILE A N 1
ATOM 1283 C CA . ILE A 1 158 ? -24.266 -11.023 1.739 1 98.44 158 ILE A CA 1
ATOM 1284 C C . ILE A 1 158 ? -24.516 -12.102 0.689 1 98.44 158 ILE A C 1
ATOM 1286 O O . ILE A 1 158 ? -24.516 -13.297 1 1 98.44 158 ILE A O 1
ATOM 1290 N N . ASP A 1 159 ? -24.828 -11.625 -0.53 1 98.31 159 ASP A N 1
ATOM 1291 C CA . ASP A 1 159 ? -24.828 -12.43 -1.751 1 98.31 159 ASP A CA 1
ATOM 1292 C C . ASP A 1 159 ? -23.844 -11.867 -2.775 1 98.31 159 ASP A C 1
ATOM 1294 O O . ASP A 1 159 ? -23.75 -10.648 -2.947 1 98.31 159 ASP A O 1
ATOM 1298 N N . ILE A 1 160 ? -23.078 -12.797 -3.406 1 98.69 160 ILE A N 1
ATOM 1299 C CA . ILE A 1 160 ? -22.125 -12.352 -4.414 1 98.69 160 ILE A CA 1
ATOM 1300 C C . ILE A 1 160 ? -22.406 -13.062 -5.738 1 98.69 160 ILE A C 1
ATOM 1302 O O . ILE A 1 160 ? -22.469 -14.297 -5.785 1 98.69 160 ILE A O 1
ATOM 1306 N N . ARG A 1 161 ? -22.625 -12.266 -6.824 1 98.44 161 ARG A N 1
ATOM 1307 C CA . ARG A 1 161 ? -22.719 -12.773 -8.188 1 98.44 161 ARG A CA 1
ATOM 1308 C C . ARG A 1 161 ? -21.547 -12.305 -9.039 1 98.44 161 ARG A C 1
ATOM 1310 O O . ARG A 1 161 ? -21.219 -11.117 -9.039 1 98.44 161 ARG A O 1
ATOM 1317 N N . GLN A 1 162 ? -20.891 -13.234 -9.695 1 98.19 162 GLN A N 1
ATOM 1318 C CA . GLN A 1 162 ? -19.75 -12.883 -10.547 1 98.19 162 GLN A CA 1
ATOM 1319 C C . GLN A 1 162 ? -20.109 -12.969 -12.023 1 98.19 162 GLN A C 1
ATOM 1321 O O . GLN A 1 162 ? -20.734 -13.938 -12.461 1 98.19 162 GLN A O 1
ATOM 1326 N N . ILE A 1 163 ? -19.828 -11.938 -12.734 1 97.31 163 ILE A N 1
ATOM 1327 C CA . ILE A 1 163 ? -19.891 -11.906 -14.188 1 97.31 163 ILE A CA 1
ATOM 1328 C C . ILE A 1 163 ? -18.531 -11.492 -14.758 1 97.31 163 ILE A C 1
ATOM 1330 O O . ILE A 1 163 ? -18.234 -10.297 -14.844 1 97.31 163 ILE A O 1
ATOM 1334 N N . ASP A 1 164 ? -17.672 -12.461 -15.188 1 96.19 164 ASP A N 1
ATOM 1335 C CA . ASP A 1 164 ? -16.312 -12.234 -15.68 1 96.19 164 ASP A CA 1
ATOM 1336 C C . ASP A 1 164 ? -15.453 -11.531 -14.625 1 96.19 164 ASP A C 1
ATOM 1338 O O . ASP A 1 164 ? -15.203 -12.086 -13.555 1 96.19 164 ASP A O 1
ATOM 1342 N N . ARG A 1 165 ? -15.086 -10.344 -14.953 1 97.31 165 ARG A N 1
ATOM 1343 C CA . ARG A 1 165 ? -14.188 -9.633 -14.047 1 97.31 165 ARG A CA 1
ATOM 1344 C C . ARG A 1 165 ? -14.961 -8.688 -13.141 1 97.31 165 ARG A C 1
ATOM 1346 O O . ARG A 1 165 ? -14.398 -7.727 -12.609 1 97.31 165 ARG A O 1
ATOM 1353 N N . LYS A 1 166 ? -16.297 -8.953 -12.961 1 98.31 166 LYS A N 1
ATOM 1354 C CA . LYS A 1 166 ? -17.156 -8.102 -12.133 1 98.31 166 LYS A CA 1
ATOM 1355 C C . LYS A 1 166 ? -17.891 -8.914 -11.078 1 98.31 166 LYS A C 1
ATOM 1357 O O . LYS A 1 166 ? -18.344 -10.023 -11.352 1 98.31 166 LYS A O 1
ATOM 1362 N N . LEU A 1 167 ? -17.906 -8.336 -9.867 1 98.81 167 LEU A N 1
ATOM 1363 C CA . LEU A 1 167 ? -18.75 -8.875 -8.797 1 98.81 167 LEU A CA 1
ATOM 1364 C C . LEU A 1 167 ? -19.906 -7.918 -8.484 1 98.81 167 LEU A C 1
ATOM 1366 O O . LEU A 1 167 ? -19.719 -6.699 -8.461 1 98.81 167 LEU A O 1
ATOM 1370 N N . VAL A 1 168 ? -21.031 -8.445 -8.328 1 98.81 168 VAL A N 1
ATOM 1371 C CA . VAL A 1 168 ? -22.125 -7.719 -7.699 1 98.81 168 VAL A CA 1
ATOM 1372 C C . VAL A 1 168 ? -22.375 -8.266 -6.293 1 98.81 168 VAL A C 1
ATOM 1374 O O . VAL A 1 168 ? -22.719 -9.438 -6.125 1 98.81 168 VAL A O 1
ATOM 1377 N N . VAL A 1 169 ? -22.125 -7.395 -5.336 1 98.81 169 VAL A N 1
ATOM 1378 C CA . VAL A 1 169 ? -22.297 -7.777 -3.936 1 98.81 169 VAL A CA 1
ATOM 1379 C C . VAL A 1 169 ? -23.562 -7.152 -3.377 1 98.81 169 VAL A C 1
ATOM 1381 O O . VAL A 1 169 ? -23.766 -5.941 -3.479 1 98.81 169 VAL A O 1
ATOM 1384 N N . THR A 1 170 ? -24.391 -7.922 -2.805 1 98.5 170 THR A N 1
ATOM 1385 C CA . THR A 1 170 ? -25.641 -7.465 -2.229 1 98.5 170 THR A CA 1
ATOM 1386 C C . THR A 1 170 ? -25.656 -7.66 -0.715 1 98.5 170 THR A C 1
ATOM 1388 O O . THR A 1 170 ? -25.359 -8.75 -0.222 1 98.5 170 THR A O 1
ATOM 1391 N N . ASP A 1 171 ? -25.938 -6.613 -0.061 1 97.88 171 ASP A N 1
ATOM 1392 C CA . ASP A 1 171 ? -26.141 -6.668 1.384 1 97.88 171 ASP A CA 1
ATOM 1393 C C . ASP A 1 171 ? -27.547 -7.168 1.727 1 97.88 171 ASP A C 1
ATOM 1395 O O . ASP A 1 171 ? -28.531 -6.504 1.413 1 97.88 171 ASP A O 1
ATOM 1399 N N . ARG A 1 172 ? -27.625 -8.203 2.445 1 96.19 172 ARG A N 1
ATOM 1400 C CA . ARG A 1 172 ? -28.906 -8.781 2.816 1 96.19 172 ARG A CA 1
ATOM 1401 C C . ARG A 1 172 ? -29.188 -8.586 4.301 1 96.19 172 ARG A C 1
ATOM 1403 O O . ARG A 1 172 ? -30.125 -9.18 4.844 1 96.19 172 ARG A O 1
ATOM 1410 N N . THR A 1 173 ? -28.25 -7.836 4.961 1 86.31 173 THR A N 1
ATOM 1411 C CA . THR A 1 173 ? -28.375 -7.645 6.402 1 86.31 173 THR A CA 1
ATOM 1412 C C . THR A 1 173 ? -29.641 -6.879 6.738 1 86.31 173 THR A C 1
ATOM 1414 O O . THR A 1 173 ? -30.188 -7.023 7.836 1 86.31 173 THR A O 1
ATOM 1417 N N . GLY A 1 174 ? -30.297 -5.977 5.871 1 67.75 174 GLY A N 1
ATOM 1418 C CA . GLY A 1 174 ? -31.547 -5.285 6.172 1 67.75 174 GLY A CA 1
ATOM 1419 C C . GLY A 1 174 ? -32.719 -6.227 6.398 1 67.75 174 GLY A C 1
ATOM 1420 O O . GLY A 1 174 ? -32.656 -7.398 6.023 1 67.75 174 GLY A O 1
ATOM 1421 N N . MET B 1 1 ? -10.281 31.938 20.844 1 85.12 1 MET B N 1
ATOM 1422 C CA . MET B 1 1 ? -9.031 32.344 21.453 1 85.12 1 MET B CA 1
ATOM 1423 C C . MET B 1 1 ? -8.094 32.969 20.406 1 85.12 1 MET B C 1
ATOM 1425 O O . MET B 1 1 ? -8.008 32.469 19.281 1 85.12 1 MET B O 1
ATOM 1429 N N . ARG B 1 2 ? -7.605 34.062 20.703 1 90.94 2 ARG B N 1
ATOM 1430 C CA . ARG B 1 2 ? -6.66 34.719 19.797 1 90.94 2 ARG B CA 1
ATOM 1431 C C . ARG B 1 2 ? -5.23 34.281 20.094 1 90.94 2 ARG B C 1
ATOM 1433 O O . ARG B 1 2 ? -4.809 34.281 21.25 1 90.94 2 ARG B O 1
ATOM 1440 N N . LEU B 1 3 ? -4.562 33.719 19.047 1 91.12 3 LEU B N 1
ATOM 1441 C CA . LEU B 1 3 ? -3.191 33.219 19.156 1 91.12 3 LEU B CA 1
ATOM 1442 C C . LEU B 1 3 ? -2.254 34.031 18.25 1 91.12 3 LEU B C 1
ATOM 1444 O O . LEU B 1 3 ? -2.566 34.25 17.078 1 91.12 3 LEU B O 1
ATOM 1448 N N . THR B 1 4 ? -1.262 34.594 18.922 1 92.12 4 THR B N 1
ATOM 1449 C CA . THR B 1 4 ? -0.22 35.25 18.141 1 92.12 4 THR B CA 1
ATOM 1450 C C . THR B 1 4 ? 0.984 34.312 17.969 1 92.12 4 THR B C 1
ATOM 1452 O O . THR B 1 4 ? 1.511 33.781 18.953 1 92.12 4 THR B O 1
ATOM 1455 N N . VAL B 1 5 ? 1.26 34.031 16.719 1 92.56 5 VAL B N 1
ATOM 1456 C CA . VAL B 1 5 ? 2.393 33.156 16.438 1 92.56 5 VAL B CA 1
ATOM 1457 C C . VAL B 1 5 ? 3.402 33.906 15.555 1 92.56 5 VAL B C 1
ATOM 1459 O O . VAL B 1 5 ? 3.029 34.75 14.75 1 92.56 5 VAL B O 1
ATOM 1462 N N . ASN B 1 6 ? 4.66 33.594 15.805 1 92 6 ASN B N 1
ATOM 1463 C CA . ASN B 1 6 ? 5.742 34.094 14.953 1 92 6 ASN B CA 1
ATOM 1464 C C . ASN B 1 6 ? 6.066 33.094 13.836 1 92 6 ASN B C 1
ATOM 1466 O O . ASN B 1 6 ? 6.445 31.953 14.102 1 92 6 ASN B O 1
ATOM 1470 N N . LEU B 1 7 ? 5.836 33.562 12.562 1 93.75 7 LEU B N 1
ATOM 1471 C CA . LEU B 1 7 ? 6.113 32.719 11.406 1 93.75 7 LEU B CA 1
ATOM 1472 C C . LEU B 1 7 ? 7.375 33.156 10.688 1 93.75 7 LEU B C 1
ATOM 1474 O O . LEU B 1 7 ? 7.645 34.375 10.602 1 93.75 7 LEU B O 1
ATOM 1478 N N . ASP B 1 8 ? 8.211 32.25 10.328 1 93.69 8 ASP B N 1
ATOM 1479 C CA . ASP B 1 8 ? 9.305 32.625 9.422 1 93.69 8 ASP B CA 1
ATOM 1480 C C . ASP B 1 8 ? 8.781 32.906 8.023 1 93.69 8 ASP B C 1
ATOM 1482 O O . ASP B 1 8 ? 7.598 32.719 7.738 1 93.69 8 ASP B O 1
ATOM 1486 N N . ASP B 1 9 ? 9.609 33.469 7.148 1 92.88 9 ASP B N 1
ATOM 1487 C CA . ASP B 1 9 ? 9.219 33.906 5.812 1 92.88 9 ASP B CA 1
ATOM 1488 C C . ASP B 1 9 ? 8.656 32.75 5 1 92.88 9 ASP B C 1
ATOM 1490 O O . ASP B 1 9 ? 7.656 32.875 4.293 1 92.88 9 ASP B O 1
ATOM 1494 N N . GLU B 1 10 ? 9.289 31.609 5.105 1 92.5 10 GLU B N 1
ATOM 1495 C CA . GLU B 1 10 ? 8.875 30.438 4.336 1 92.5 10 GLU B CA 1
ATOM 1496 C C . GLU B 1 10 ? 7.469 29.984 4.73 1 92.5 10 GLU B C 1
ATOM 1498 O O . GLU B 1 10 ? 6.629 29.719 3.869 1 92.5 10 GLU B O 1
ATOM 1503 N N . THR B 1 11 ? 7.254 29.906 6.035 1 94.19 11 THR B N 1
ATOM 1504 C CA . THR B 1 11 ? 5.957 29.453 6.531 1 94.19 11 THR B CA 1
ATOM 1505 C C . THR B 1 11 ? 4.867 30.469 6.176 1 94.19 11 THR B C 1
ATOM 1507 O O . THR B 1 11 ? 3.748 30.078 5.824 1 94.19 11 THR B O 1
ATOM 1510 N N . SER B 1 12 ? 5.211 31.703 6.25 1 93.75 12 SER B N 1
ATOM 1511 C CA . SER B 1 12 ? 4.27 32.781 5.902 1 93.75 12 SER B CA 1
ATOM 1512 C C . SER B 1 12 ? 3.854 32.688 4.43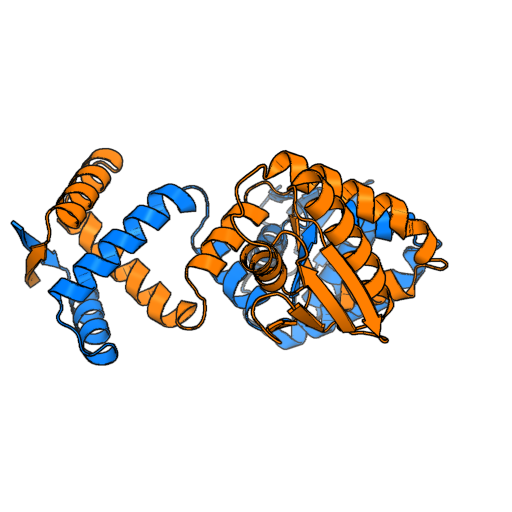8 1 93.75 12 SER B C 1
ATOM 1514 O O . SER B 1 12 ? 2.676 32.844 4.113 1 93.75 12 SER B O 1
ATOM 1516 N N . GLU B 1 13 ? 4.793 32.438 3.607 1 94.62 13 GLU B N 1
ATOM 1517 C CA . GLU B 1 13 ? 4.512 32.281 2.182 1 94.62 13 GLU B CA 1
ATOM 1518 C C . GLU B 1 13 ? 3.605 31.094 1.911 1 94.62 13 GLU B C 1
ATOM 1520 O O . GLU B 1 13 ? 2.686 31.172 1.096 1 94.62 13 GLU B O 1
ATOM 1525 N N . ARG B 1 14 ? 3.869 30 2.6 1 94 14 ARG B N 1
ATOM 1526 C CA . ARG B 1 14 ? 3.029 28.812 2.469 1 94 14 ARG B CA 1
ATOM 1527 C C . ARG B 1 14 ? 1.594 29.109 2.887 1 94 14 ARG B C 1
ATOM 1529 O O . ARG B 1 14 ? 0.648 28.719 2.199 1 94 14 ARG B O 1
ATOM 1536 N N . LEU B 1 15 ? 1.461 29.797 3.979 1 95.5 15 LEU B N 1
ATOM 1537 C CA . LEU B 1 15 ? 0.148 30.141 4.523 1 95.5 15 LEU B CA 1
ATOM 1538 C C . LEU B 1 15 ? -0.63 31.031 3.559 1 95.5 15 LEU B C 1
ATOM 1540 O O . LEU B 1 15 ? -1.818 30.797 3.322 1 95.5 15 LEU B O 1
ATOM 1544 N N . GLU B 1 16 ? 0.087 31.984 2.996 1 93.81 16 GLU B N 1
ATOM 1545 C CA . GLU B 1 16 ? -0.542 32.875 2.027 1 93.81 16 GLU B CA 1
ATOM 1546 C C . GLU B 1 16 ? -1.004 32.094 0.79 1 93.81 16 GLU B C 1
ATOM 1548 O O . GLU B 1 16 ? -2.111 32.344 0.295 1 93.81 16 GLU B O 1
ATOM 1553 N N . GLY B 1 17 ? -0.133 31.281 0.284 1 93.44 17 GLY B N 1
ATOM 1554 C CA . GLY B 1 17 ? -0.477 30.469 -0.866 1 93.44 17 GLY B CA 1
ATOM 1555 C C . GLY B 1 17 ? -1.674 29.562 -0.622 1 93.44 17 GLY B C 1
ATOM 1556 O O . GLY B 1 17 ? -2.562 29.453 -1.471 1 93.44 17 GLY B O 1
ATOM 1557 N N . LEU B 1 18 ? -1.664 28.875 0.546 1 92.5 18 LEU B N 1
ATOM 1558 C CA . LEU B 1 18 ? -2.764 27.984 0.916 1 92.5 18 LEU B CA 1
ATOM 1559 C C . LEU B 1 18 ? -4.074 28.766 1.022 1 92.5 18 LEU B C 1
ATOM 1561 O O . LEU B 1 18 ? -5.105 28.312 0.523 1 92.5 18 LEU B O 1
ATOM 1565 N N . SER B 1 19 ? -4 29.906 1.676 1 94 19 SER B N 1
ATOM 1566 C CA . SER B 1 19 ? -5.184 30.734 1.848 1 94 19 SER B CA 1
ATOM 1567 C C . SER B 1 19 ? -5.746 31.188 0.502 1 94 19 SER B C 1
ATOM 1569 O O . SER B 1 19 ? -6.957 31.125 0.278 1 94 19 SER B O 1
ATOM 1571 N N . ALA B 1 20 ? -4.871 31.578 -0.396 1 93.62 20 ALA B N 1
ATOM 1572 C CA . ALA B 1 20 ? -5.273 32 -1.729 1 93.62 20 ALA B CA 1
ATOM 1573 C C . ALA B 1 20 ? -5.859 30.859 -2.533 1 93.62 20 ALA B C 1
ATOM 1575 O O . ALA B 1 20 ? -6.895 31 -3.186 1 93.62 20 ALA B O 1
ATOM 1576 N N . ALA B 1 21 ? -5.219 29.734 -2.506 1 89.44 21 ALA B N 1
ATOM 1577 C CA . ALA B 1 21 ? -5.609 28.562 -3.295 1 89.44 21 ALA B CA 1
ATOM 1578 C C . ALA B 1 21 ? -6.961 28.016 -2.838 1 89.44 21 ALA B C 1
ATOM 1580 O O . ALA B 1 21 ? -7.781 27.609 -3.662 1 89.44 21 ALA B O 1
ATOM 1581 N N . GLU B 1 22 ? -7.23 28.047 -1.546 1 88.88 22 GLU B N 1
ATOM 1582 C CA . GLU B 1 22 ? -8.445 27.453 -0.996 1 88.88 22 GLU B CA 1
ATOM 1583 C C . GLU B 1 22 ? -9.547 28.484 -0.832 1 88.88 22 GLU B C 1
ATOM 1585 O O . GLU B 1 22 ? -10.711 28.141 -0.633 1 88.88 22 GLU B O 1
ATOM 1590 N N . GLY B 1 23 ? -9.195 29.734 -0.895 1 93.81 23 GLY B N 1
ATOM 1591 C CA . GLY B 1 23 ? -10.164 30.812 -0.772 1 93.81 23 GLY B CA 1
ATOM 1592 C C . GLY B 1 23 ? -10.703 30.969 0.637 1 93.81 23 GLY B C 1
ATOM 1593 O O . GLY B 1 23 ? -11.891 31.266 0.825 1 93.81 23 GLY B O 1
ATOM 1594 N N . VAL B 1 24 ? -9.898 30.688 1.594 1 94.12 24 VAL B N 1
ATOM 1595 C CA . VAL B 1 24 ? -10.32 30.812 2.986 1 94.12 24 VAL B CA 1
ATOM 1596 C C . VAL B 1 24 ? -9.305 31.656 3.754 1 94.12 24 VAL B C 1
ATOM 1598 O O . VAL B 1 24 ? -8.219 31.953 3.246 1 94.12 24 VAL B O 1
ATOM 1601 N N . SER B 1 25 ? -9.719 32 4.91 1 94.25 25 SER B N 1
ATOM 1602 C CA . SER B 1 25 ? -8.867 32.875 5.723 1 94.25 25 SER B CA 1
ATOM 1603 C C . SER B 1 25 ? -7.625 32.156 6.203 1 94.25 25 SER B C 1
ATOM 1605 O O . SER B 1 25 ? -7.613 30.922 6.281 1 94.25 25 SER B O 1
ATOM 1607 N N . LYS B 1 26 ? -6.637 32.875 6.527 1 93.94 26 LYS B N 1
ATOM 1608 C CA . LYS B 1 26 ? -5.422 32.344 7.113 1 93.94 26 LYS B CA 1
ATOM 1609 C C . LYS B 1 26 ? -5.719 31.609 8.422 1 93.94 26 LYS B C 1
ATOM 1611 O O . LYS B 1 26 ? -5.145 30.562 8.711 1 93.94 26 LYS B O 1
ATOM 1616 N N . SER B 1 27 ? -6.621 32.125 9.203 1 92.88 27 SER B N 1
ATOM 1617 C CA . SER B 1 27 ? -7.02 31.5 10.461 1 92.88 27 SER B CA 1
ATOM 1618 C C . SER B 1 27 ? -7.621 30.109 10.234 1 92.88 27 SER B C 1
ATOM 1620 O O . SER B 1 27 ? -7.352 29.172 10.984 1 92.88 27 SER B O 1
ATOM 1622 N N . GLN B 1 28 ? -8.383 30.078 9.188 1 94 28 GLN B N 1
ATOM 1623 C CA . GLN B 1 28 ? -8.992 28.797 8.852 1 94 28 GLN B CA 1
ATOM 1624 C C . GLN B 1 28 ? -7.934 27.781 8.43 1 94 28 GLN B C 1
ATOM 1626 O O . GLN B 1 28 ? -7.98 26.625 8.836 1 94 28 GLN B O 1
ATOM 1631 N N . ILE B 1 29 ? -6.984 28.203 7.645 1 94.19 29 ILE B N 1
ATOM 1632 C CA . ILE B 1 29 ? -5.902 27.312 7.23 1 94.19 29 ILE B CA 1
ATOM 1633 C C . ILE B 1 29 ? -5.148 26.812 8.461 1 94.19 29 ILE B C 1
ATOM 1635 O O . ILE B 1 29 ? -4.844 25.625 8.562 1 94.19 29 ILE B O 1
ATOM 1639 N N . VAL B 1 30 ? -4.828 27.719 9.398 1 94.62 30 VAL B N 1
ATOM 1640 C CA . VAL B 1 30 ? -4.062 27.359 10.586 1 94.62 30 VAL B CA 1
ATOM 1641 C C . VAL B 1 30 ? -4.848 26.359 11.43 1 94.62 30 VAL B C 1
ATOM 1643 O O . VAL B 1 30 ? -4.289 25.375 11.906 1 94.62 30 VAL B O 1
ATOM 1646 N N . ARG B 1 31 ? -6.141 26.516 11.57 1 94.12 31 ARG B N 1
ATOM 1647 C CA . ARG B 1 31 ? -6.977 25.578 12.305 1 94.12 31 ARG B CA 1
ATOM 1648 C C . ARG B 1 31 ? -6.949 24.188 11.656 1 94.12 31 ARG B C 1
ATOM 1650 O O . ARG B 1 31 ? -6.75 23.188 12.344 1 94.12 31 ARG B O 1
ATOM 1657 N N . ASP B 1 32 ? -7.043 24.234 10.344 1 90.69 32 ASP B N 1
ATOM 1658 C CA . ASP B 1 32 ? -7.023 22.984 9.594 1 90.69 32 ASP B CA 1
ATOM 1659 C C . ASP B 1 32 ? -5.668 22.297 9.719 1 90.69 32 ASP B C 1
ATOM 1661 O O . ASP B 1 32 ? -5.598 21.078 9.898 1 90.69 32 ASP B O 1
ATOM 1665 N N . ALA B 1 33 ? -4.688 23.094 9.617 1 90.56 33 ALA B N 1
ATOM 1666 C CA . ALA B 1 33 ? -3.324 22.578 9.703 1 90.56 33 ALA B CA 1
ATOM 1667 C C . ALA B 1 33 ? -3.064 21.953 11.07 1 90.56 33 ALA B C 1
ATOM 1669 O O . ALA B 1 33 ? -2.516 20.844 11.148 1 90.56 33 ALA B O 1
ATOM 1670 N N . ILE B 1 34 ? -3.441 22.562 12.156 1 91.94 34 ILE B N 1
ATOM 1671 C CA . ILE B 1 34 ? -3.244 22.047 13.5 1 91.94 34 ILE B CA 1
ATOM 1672 C C . ILE B 1 34 ? -4.039 20.75 13.672 1 91.94 34 ILE B C 1
ATOM 1674 O O . ILE B 1 34 ? -3.545 19.781 14.258 1 91.94 34 ILE B O 1
ATOM 1678 N N . GLY B 1 35 ? -5.223 20.766 13.172 1 86.94 35 GLY B N 1
ATOM 1679 C CA . GLY B 1 35 ? -6.031 19.562 13.219 1 86.94 35 GLY B CA 1
ATOM 1680 C C . GLY B 1 35 ? -5.383 18.375 12.523 1 86.94 35 GLY B C 1
ATOM 1681 O O . GLY B 1 35 ? -5.312 17.281 13.086 1 86.94 35 GLY B O 1
ATOM 1682 N N . HIS B 1 36 ? -4.926 18.625 11.336 1 80.94 36 HIS B N 1
ATOM 1683 C CA . HIS B 1 36 ? -4.258 17.562 10.57 1 80.94 36 HIS B CA 1
ATOM 1684 C C . HIS B 1 36 ? -2.969 17.125 11.258 1 80.94 36 HIS B C 1
ATOM 1686 O O . HIS B 1 36 ? -2.658 15.93 11.297 1 80.94 36 HIS B O 1
ATOM 1692 N N . TYR B 1 37 ? -2.24 18.094 11.758 1 81.81 37 TYR B N 1
ATOM 1693 C CA . TYR B 1 37 ? -0.979 17.812 12.43 1 81.81 37 TYR B CA 1
ATOM 1694 C C . TYR B 1 37 ? -1.207 16.984 13.688 1 81.81 37 TYR B C 1
ATOM 1696 O O . TYR B 1 37 ? -0.458 16.047 13.969 1 81.81 37 TYR B O 1
ATOM 1704 N N . ASP B 1 38 ? -2.174 17.312 14.398 1 84.38 38 ASP B N 1
ATOM 1705 C CA . ASP B 1 38 ? -2.527 16.562 15.602 1 84.38 38 ASP B CA 1
ATOM 1706 C C . ASP B 1 38 ? -2.859 15.117 15.273 1 84.38 38 ASP B C 1
ATOM 1708 O O . ASP B 1 38 ? -2.387 14.195 15.938 1 84.38 38 ASP B O 1
ATOM 1712 N N . ARG B 1 39 ? -3.629 14.977 14.234 1 74.62 39 ARG B N 1
ATOM 1713 C CA . ARG B 1 39 ? -4.004 13.641 13.797 1 74.62 39 ARG B CA 1
ATOM 1714 C C . ARG B 1 39 ? -2.781 12.852 13.344 1 74.62 39 ARG B C 1
ATOM 1716 O O . ARG B 1 39 ? -2.646 11.664 13.664 1 74.62 39 ARG B O 1
ATOM 1723 N N . LEU B 1 40 ? -1.952 13.602 12.602 1 71 40 LEU B N 1
ATOM 1724 C CA . LEU B 1 40 ? -0.713 12.992 12.125 1 71 40 LEU B CA 1
ATOM 1725 C C . LEU B 1 40 ? 0.146 12.523 13.297 1 71 40 LEU B C 1
ATOM 1727 O O . LEU B 1 40 ? 0.678 11.414 13.273 1 71 40 LEU B O 1
ATOM 1731 N N . GLN B 1 41 ? 0.301 13.391 14.25 1 72.94 41 GLN B N 1
ATOM 1732 C CA . GLN B 1 41 ? 1.17 13.086 15.375 1 72.94 41 GLN B CA 1
ATOM 1733 C C . GLN B 1 41 ? 0.593 11.953 16.234 1 72.94 41 GLN B C 1
ATOM 1735 O O . GLN B 1 41 ? 1.339 11.164 16.812 1 72.94 41 GLN B O 1
ATOM 1740 N N . ARG B 1 42 ? -0.651 11.953 16.297 1 69.62 42 ARG B N 1
ATOM 1741 C CA . ARG B 1 42 ? -1.297 10.93 17.109 1 69.62 42 ARG B CA 1
ATOM 1742 C C . ARG B 1 42 ? -1.326 9.586 16.375 1 69.62 42 ARG B C 1
ATOM 1744 O O . ARG B 1 42 ? -1.038 8.547 16.969 1 69.62 42 ARG B O 1
ATOM 1751 N N . GLU B 1 43 ? -1.792 9.773 15.133 1 63.69 43 GLU B N 1
ATOM 1752 C CA . GLU B 1 43 ? -2.078 8.539 14.414 1 63.69 43 GLU B CA 1
ATOM 1753 C C . GLU B 1 43 ? -0.845 8.031 13.664 1 63.69 43 GLU B C 1
ATOM 1755 O O . GLU B 1 43 ? -0.653 6.828 13.516 1 63.69 43 GLU B O 1
ATOM 1760 N N . TRP B 1 44 ? -0.124 9.133 13.227 1 62.94 44 TRP B N 1
ATOM 1761 C CA . TRP B 1 44 ? 0.955 8.75 12.328 1 62.94 44 TRP B CA 1
ATOM 1762 C C . TRP B 1 44 ? 2.311 8.875 13.008 1 62.94 44 TRP B C 1
ATOM 1764 O O . TRP B 1 44 ? 3.35 8.914 12.344 1 62.94 44 TRP B O 1
ATOM 1774 N N . GLU B 1 45 ? 2.205 9.172 14.32 1 56.88 45 GLU B N 1
ATOM 1775 C CA . GLU B 1 45 ? 3.428 9.359 15.094 1 56.88 45 GLU B CA 1
ATOM 1776 C C . GLU B 1 45 ? 4.48 8.32 14.719 1 56.88 45 GLU B C 1
ATOM 1778 O O . GLU B 1 45 ? 5.68 8.609 14.719 1 56.88 45 GLU B O 1
ATOM 1783 N N . GLN B 1 46 ? 3.936 7.215 14.289 1 57.41 46 GLN B N 1
ATOM 1784 C CA . GLN B 1 46 ? 4.871 6.109 14.117 1 57.41 46 GLN B CA 1
ATOM 1785 C C . GLN B 1 46 ? 5.312 5.984 12.664 1 57.41 46 GLN B C 1
ATOM 1787 O O . GLN B 1 46 ? 6.211 5.203 12.344 1 57.41 46 GLN B O 1
ATOM 1792 N N . VAL B 1 47 ? 4.66 6.887 11.773 1 66.94 47 VAL B N 1
ATOM 1793 C CA . VAL B 1 47 ? 5.043 6.703 10.375 1 66.94 47 VAL B CA 1
ATOM 1794 C C . VAL B 1 47 ? 5.84 7.91 9.891 1 66.94 47 VAL B C 1
ATOM 1796 O O . VAL B 1 47 ? 5.422 9.055 10.086 1 66.94 47 VAL B O 1
ATOM 1799 N N . GLU B 1 48 ? 7.043 7.59 9.422 1 73.12 48 GLU B N 1
ATOM 1800 C CA . GLU B 1 48 ? 7.898 8.609 8.828 1 73.12 48 GLU B CA 1
ATOM 1801 C C . GLU B 1 48 ? 7.199 9.297 7.656 1 73.12 48 GLU B C 1
ATOM 1803 O O . GLU B 1 48 ? 6.543 8.641 6.844 1 73.12 48 GLU B O 1
ATOM 1808 N N . GLU B 1 49 ? 7.266 10.57 7.641 1 72.62 49 GLU B N 1
ATOM 1809 C CA . GLU B 1 49 ? 6.656 11.375 6.582 1 72.62 49 GLU B CA 1
ATOM 1810 C C . GLU B 1 49 ? 7.062 10.867 5.199 1 72.62 49 GLU B C 1
ATOM 1812 O O . GLU B 1 49 ? 6.238 10.812 4.285 1 72.62 49 GLU B O 1
ATOM 1817 N N . GLU B 1 50 ? 8.312 10.602 5.043 1 80 50 GLU B N 1
ATOM 1818 C CA . GLU B 1 50 ? 8.812 10.094 3.768 1 80 50 GLU B CA 1
ATOM 1819 C C . GLU B 1 50 ? 8.07 8.82 3.359 1 80 50 GLU B C 1
ATOM 1821 O O . GLU B 1 50 ? 7.742 8.633 2.186 1 80 50 GLU B O 1
ATOM 1826 N N . ARG B 1 51 ? 7.816 8.016 4.332 1 86.19 51 ARG B N 1
ATOM 1827 C CA . ARG B 1 51 ? 7.074 6.789 4.074 1 86.19 51 ARG B CA 1
ATOM 1828 C C . ARG B 1 51 ? 5.672 7.094 3.561 1 86.19 51 ARG B C 1
ATOM 1830 O O . ARG B 1 51 ? 5.207 6.477 2.6 1 86.19 51 ARG B O 1
ATOM 1837 N N . LEU B 1 52 ? 5.047 8.047 4.137 1 83.38 52 LEU B N 1
ATOM 1838 C CA . LEU B 1 52 ? 3.691 8.43 3.752 1 83.38 52 LEU B CA 1
ATOM 1839 C C . LEU B 1 52 ? 3.662 8.984 2.332 1 83.38 52 LEU B C 1
ATOM 1841 O O . LEU B 1 52 ? 2.742 8.695 1.564 1 83.38 52 LEU B O 1
ATOM 1845 N N . GLN B 1 53 ? 4.617 9.742 2.02 1 81.38 53 GLN B N 1
ATOM 1846 C CA . GLN B 1 53 ? 4.719 10.305 0.677 1 81.38 53 GLN B CA 1
ATOM 1847 C C . GLN B 1 53 ? 4.801 9.195 -0.375 1 81.38 53 GLN B C 1
ATOM 1849 O O . GLN B 1 53 ? 4.16 9.281 -1.423 1 81.38 53 GLN B O 1
ATOM 1854 N N . TRP B 1 54 ? 5.551 8.219 -0.07 1 88.06 54 TRP B N 1
ATOM 1855 C CA . TRP B 1 54 ? 5.711 7.121 -1.014 1 88.06 54 TRP B CA 1
ATOM 1856 C C . TRP B 1 54 ? 4.441 6.277 -1.084 1 88.06 54 TRP B C 1
ATOM 1858 O O . TRP B 1 54 ? 4.078 5.777 -2.152 1 88.06 54 TRP B O 1
ATOM 1868 N N . TYR B 1 55 ? 3.752 6.105 0.12 1 90.19 55 TYR B N 1
ATOM 1869 C CA . TYR B 1 55 ? 2.459 5.434 0.076 1 90.19 55 TYR B CA 1
ATOM 1870 C C . TYR B 1 55 ? 1.529 6.105 -0.928 1 90.19 55 TYR B C 1
ATOM 1872 O O . TYR B 1 55 ? 0.963 5.441 -1.799 1 90.19 55 TYR B O 1
ATOM 1880 N N . VAL B 1 56 ? 1.486 7.367 -0.86 1 85.94 56 VAL B N 1
ATOM 1881 C CA . VAL B 1 56 ? 0.567 8.141 -1.691 1 85.94 56 VAL B CA 1
ATOM 1882 C C . VAL B 1 56 ? 1.001 8.055 -3.154 1 85.94 56 VAL B C 1
ATOM 1884 O O . VAL B 1 56 ? 0.18 7.805 -4.039 1 85.94 56 VAL B O 1
ATOM 1887 N N . ARG B 1 57 ? 2.223 8.211 -3.402 1 85.44 57 ARG B N 1
ATOM 1888 C CA . ARG B 1 57 ? 2.746 8.18 -4.766 1 85.44 57 ARG B CA 1
ATOM 1889 C C . ARG B 1 57 ? 2.492 6.832 -5.422 1 85.44 57 ARG B C 1
ATOM 1891 O O . ARG B 1 57 ? 2.107 6.766 -6.59 1 85.44 57 ARG B O 1
ATOM 1898 N N . LEU B 1 58 ? 2.699 5.773 -4.66 1 92.38 58 LEU B N 1
ATOM 1899 C CA . LEU B 1 58 ? 2.562 4.43 -5.215 1 92.38 58 LEU B CA 1
ATOM 1900 C C . LEU B 1 58 ? 1.095 4.062 -5.402 1 92.38 58 LEU B C 1
ATOM 1902 O O . LEU B 1 58 ? 0.716 3.496 -6.43 1 92.38 58 LEU B O 1
ATOM 1906 N N . LEU B 1 59 ? 0.248 4.496 -4.48 1 91.62 59 LEU B N 1
ATOM 1907 C CA . LEU B 1 59 ? -1.115 3.979 -4.477 1 91.62 59 LEU B CA 1
ATOM 1908 C C . LEU B 1 59 ? -2.062 4.934 -5.195 1 91.62 59 LEU B C 1
ATOM 1910 O O . LEU B 1 59 ? -3.176 4.551 -5.562 1 91.62 59 LEU B O 1
ATOM 1914 N N . ALA B 1 60 ? -1.599 6.113 -5.504 1 81.88 60 ALA B N 1
ATOM 1915 C CA . ALA B 1 60 ? -2.445 7.086 -6.191 1 81.88 60 ALA B CA 1
ATOM 1916 C C . ALA B 1 60 ? -2.719 6.656 -7.629 1 81.88 60 ALA B C 1
ATOM 1918 O O . ALA B 1 60 ? -3.795 6.926 -8.172 1 81.88 60 ALA B O 1
ATOM 1919 N N . SER B 1 61 ? -1.805 6.035 -8.352 1 79.44 61 SER B N 1
ATOM 1920 C CA . SER B 1 61 ? -1.927 5.684 -9.758 1 79.44 61 SER B CA 1
ATOM 1921 C C . SER B 1 61 ? -2.711 4.387 -9.938 1 79.44 61 SER B C 1
ATOM 1923 O O . SER B 1 61 ? -3.047 4.012 -11.062 1 79.44 61 SER B O 1
ATOM 1925 N N . SER B 1 62 ? -3.025 3.629 -8.984 1 87.69 62 SER B N 1
ATOM 1926 C CA . SER B 1 62 ? -3.709 2.34 -9.008 1 87.69 62 SER B CA 1
ATOM 1927 C C . SER B 1 62 ? -2.85 1.27 -9.672 1 87.69 62 SER B C 1
ATOM 1929 O O . SER B 1 62 ? -3.344 0.195 -10.016 1 87.69 62 SER B O 1
ATOM 1931 N N . GLU B 1 63 ? -1.584 1.571 -9.922 1 94.25 63 GLU B N 1
ATOM 1932 C CA . GLU B 1 63 ? -0.662 0.598 -10.5 1 94.25 63 GLU B CA 1
ATOM 1933 C C . GLU B 1 63 ? -0.101 -0.334 -9.43 1 94.25 63 GLU B C 1
ATOM 1935 O O . GLU B 1 63 ? 0.584 -1.309 -9.75 1 94.25 63 GLU B O 1
ATOM 1940 N N . HIS B 1 64 ? -0.294 0.068 -8.211 1 97 64 HIS B N 1
ATOM 1941 C CA . HIS B 1 64 ? 0.09 -0.746 -7.062 1 97 64 HIS B CA 1
ATOM 1942 C C . HIS B 1 64 ? -1.113 -1.049 -6.172 1 97 64 HIS B C 1
ATOM 1944 O O . HIS B 1 64 ? -2.109 -0.323 -6.199 1 97 64 HIS B O 1
ATOM 1950 N N . ILE B 1 65 ? -0.997 -2.141 -5.422 1 97.75 65 ILE B N 1
ATOM 1951 C CA . ILE B 1 65 ? -2.062 -2.574 -4.523 1 97.75 65 ILE B CA 1
ATOM 1952 C C . ILE B 1 65 ? -1.488 -2.84 -3.133 1 97.75 65 ILE B C 1
ATOM 1954 O O . ILE B 1 65 ? -0.282 -3.053 -2.982 1 97.75 65 ILE B O 1
ATOM 1958 N N . ILE B 1 66 ? -2.332 -2.754 -2.133 1 97.81 66 ILE B N 1
ATOM 1959 C CA . ILE B 1 66 ? -2.008 -3.303 -0.82 1 97.81 66 ILE B CA 1
ATOM 1960 C C . ILE B 1 66 ? -2.512 -4.742 -0.725 1 97.81 66 ILE B C 1
ATOM 1962 O O . ILE B 1 66 ? -3.695 -5.008 -0.945 1 97.81 66 ILE B O 1
ATOM 1966 N N . LEU B 1 67 ? -1.621 -5.695 -0.476 1 98.12 67 LEU B N 1
ATOM 1967 C CA . LEU B 1 67 ? -1.938 -7.121 -0.423 1 98.12 67 LEU B CA 1
ATOM 1968 C C . LEU B 1 67 ? -1.502 -7.727 0.907 1 98.12 67 LEU B C 1
ATOM 1970 O O . LEU B 1 67 ? -0.413 -7.426 1.402 1 98.12 67 LEU B O 1
ATOM 1974 N N . ASP B 1 68 ? -2.373 -8.547 1.528 1 97.56 68 ASP B N 1
ATOM 1975 C CA . ASP B 1 68 ? -2.004 -9.305 2.717 1 97.56 68 ASP B CA 1
ATOM 1976 C C . ASP B 1 68 ? -0.876 -10.289 2.41 1 97.56 68 ASP B C 1
ATOM 1978 O O . ASP B 1 68 ? -0.897 -10.969 1.381 1 97.56 68 ASP B O 1
ATOM 1982 N N . VAL B 1 69 ? 0.05 -10.43 3.316 1 97.44 69 VAL B N 1
ATOM 1983 C CA . VAL B 1 69 ? 1.213 -11.289 3.109 1 97.44 69 VAL B CA 1
ATOM 1984 C C . VAL B 1 69 ? 0.768 -12.742 2.988 1 97.44 69 VAL B C 1
ATOM 1986 O O . VAL B 1 69 ? 1.366 -13.523 2.242 1 97.44 69 VAL B O 1
ATOM 1989 N N . ASP B 1 70 ? -0.326 -13.156 3.668 1 97.31 70 ASP B N 1
ATOM 1990 C CA . ASP B 1 70 ? -0.839 -14.516 3.557 1 97.31 70 ASP B CA 1
ATOM 1991 C C . ASP B 1 70 ? -1.315 -14.812 2.135 1 97.31 70 ASP B C 1
ATOM 1993 O O . ASP B 1 70 ? -1.182 -15.938 1.648 1 97.31 70 ASP B O 1
ATOM 1997 N N . HIS B 1 71 ? -1.9 -13.789 1.519 1 98.25 71 HIS B N 1
ATOM 1998 C CA . HIS B 1 71 ? -2.312 -13.961 0.13 1 98.25 71 HIS B CA 1
ATOM 1999 C C . HIS B 1 71 ? -1.106 -14.156 -0.783 1 98.25 71 HIS B C 1
ATOM 2001 O O . HIS B 1 71 ? -1.112 -15.039 -1.647 1 98.25 71 HIS B O 1
ATOM 2007 N N . LEU B 1 72 ? -0.124 -13.344 -0.584 1 97.88 72 LEU B N 1
ATOM 2008 C CA . LEU B 1 72 ? 1.087 -13.477 -1.389 1 97.88 72 LEU B CA 1
ATOM 2009 C C . LEU B 1 72 ? 1.738 -14.836 -1.178 1 97.88 72 LEU B C 1
ATOM 2011 O O . LEU B 1 72 ? 2.104 -15.508 -2.145 1 97.88 72 LEU B O 1
ATOM 2015 N N . ASP B 1 73 ? 1.838 -15.242 0.08 1 97.25 73 ASP B N 1
ATOM 2016 C CA . ASP B 1 73 ? 2.443 -16.531 0.41 1 97.25 73 ASP B CA 1
ATOM 2017 C C . ASP B 1 73 ? 1.696 -17.688 -0.264 1 97.25 73 ASP B C 1
ATOM 2019 O O . ASP B 1 73 ? 2.316 -18.594 -0.825 1 97.25 73 ASP B O 1
ATOM 2023 N N . THR B 1 74 ? 0.428 -17.656 -0.219 1 97.69 74 THR B N 1
ATOM 2024 C CA . THR B 1 74 ? -0.39 -18.703 -0.817 1 97.69 74 THR B CA 1
ATOM 2025 C C . THR B 1 74 ? -0.193 -18.75 -2.33 1 97.69 74 THR B C 1
ATOM 2027 O O . THR B 1 74 ? -0.153 -19.828 -2.926 1 97.69 74 THR B O 1
ATOM 2030 N N . LEU B 1 75 ? -0.11 -17.562 -2.99 1 98.06 75 LEU B N 1
ATOM 2031 C CA . LEU B 1 75 ? 0.133 -17.484 -4.426 1 98.06 75 LEU B CA 1
ATOM 2032 C C . LEU B 1 75 ? 1.508 -18.047 -4.773 1 98.06 75 LEU B C 1
ATOM 2034 O O . LEU B 1 75 ? 1.64 -18.844 -5.699 1 98.06 75 LEU B O 1
ATOM 2038 N N . LEU B 1 76 ? 2.508 -17.688 -3.992 1 97.75 76 LEU B N 1
ATOM 2039 C CA . LEU B 1 76 ? 3.869 -18.141 -4.238 1 97.75 76 LEU B CA 1
ATOM 2040 C C . LEU B 1 76 ? 3.973 -19.656 -4.07 1 97.75 76 LEU B C 1
ATOM 2042 O O . LEU B 1 76 ? 4.633 -20.328 -4.863 1 97.75 76 LEU B O 1
ATOM 20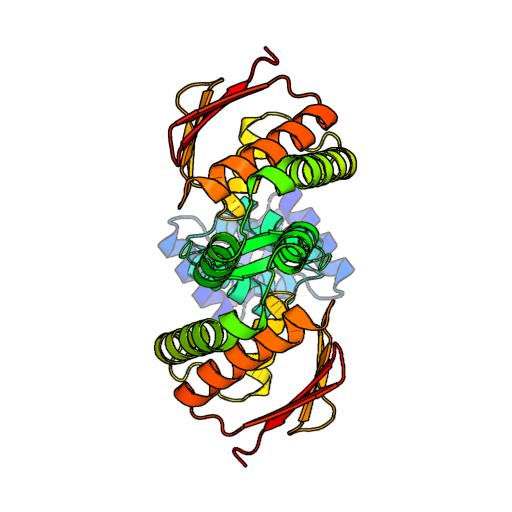46 N N . ASP B 1 77 ? 3.242 -20.188 -3.084 1 96.88 77 ASP B N 1
ATOM 2047 C CA . ASP B 1 77 ? 3.242 -21.625 -2.828 1 96.88 77 ASP B CA 1
ATOM 2048 C C . ASP B 1 77 ? 2.566 -22.391 -3.967 1 96.88 77 ASP B C 1
ATOM 2050 O O . ASP B 1 77 ? 2.898 -23.547 -4.23 1 96.88 77 ASP B O 1
ATOM 2054 N N . ALA B 1 78 ? 1.665 -21.719 -4.648 1 97.5 78 ALA B N 1
ATOM 2055 C CA . ALA B 1 78 ? 0.86 -22.375 -5.676 1 97.5 78 ALA B CA 1
ATOM 2056 C C . ALA B 1 78 ? 1.563 -22.344 -7.027 1 97.5 78 ALA B C 1
ATOM 2058 O O . ALA B 1 78 ? 1.146 -23.031 -7.969 1 97.5 78 ALA B O 1
ATOM 2059 N N . VAL B 1 79 ? 2.625 -21.594 -7.148 1 97.31 79 VAL B N 1
ATOM 2060 C CA . VAL B 1 79 ? 3.387 -21.531 -8.391 1 97.31 79 VAL B CA 1
ATOM 2061 C C . VAL B 1 79 ? 4.328 -22.719 -8.484 1 97.31 79 VAL B C 1
ATOM 2063 O O . VAL B 1 79 ? 5.203 -22.906 -7.633 1 97.31 79 VAL B O 1
ATOM 2066 N N . GLU B 1 80 ? 4.219 -23.469 -9.477 1 95.62 80 GLU B N 1
ATOM 2067 C CA . GLU B 1 80 ? 4.973 -24.703 -9.633 1 95.62 80 GLU B CA 1
ATOM 2068 C C . GLU B 1 80 ? 6.445 -24.422 -9.906 1 95.62 80 GLU B C 1
ATOM 2070 O O . GLU B 1 80 ? 7.324 -25.109 -9.375 1 95.62 80 GLU B O 1
ATOM 2075 N N . ASP B 1 81 ? 6.738 -23.469 -10.773 1 96.25 81 ASP B N 1
ATOM 2076 C CA . ASP B 1 81 ? 8.102 -23.141 -11.172 1 96.25 81 ASP B CA 1
ATOM 2077 C C . ASP B 1 81 ? 8.367 -21.641 -11.039 1 96.25 81 ASP B C 1
ATOM 2079 O O . ASP B 1 81 ? 8.438 -20.922 -12.039 1 96.25 81 ASP B O 1
ATOM 2083 N N . PRO B 1 82 ? 8.656 -21.25 -9.82 1 95.81 82 PRO B N 1
ATOM 2084 C CA . PRO B 1 82 ? 8.844 -19.812 -9.609 1 95.81 82 PRO B CA 1
ATOM 2085 C C . PRO B 1 82 ? 10.047 -19.266 -10.383 1 95.81 82 PRO B C 1
ATOM 2087 O O . PRO B 1 82 ? 10.062 -18.078 -10.734 1 95.81 82 PRO B O 1
ATOM 2090 N N . GLU B 1 83 ? 11.039 -20.062 -10.703 1 96.38 83 GLU B N 1
ATOM 2091 C CA . GLU B 1 83 ? 12.211 -19.625 -11.453 1 96.38 83 GLU B CA 1
ATOM 2092 C C . GLU B 1 83 ? 11.828 -19.125 -12.844 1 96.38 83 GLU B C 1
ATOM 2094 O O . GLU B 1 83 ? 12.484 -18.25 -13.398 1 96.38 83 GLU B O 1
ATOM 2099 N N . ALA B 1 84 ? 10.789 -19.672 -13.32 1 97.88 84 ALA B N 1
ATOM 2100 C CA . ALA B 1 84 ? 10.328 -19.297 -14.664 1 97.88 84 ALA B CA 1
ATOM 2101 C C . ALA B 1 84 ? 9.812 -17.859 -14.688 1 97.88 84 ALA B C 1
ATOM 2103 O O . ALA B 1 84 ? 9.664 -17.266 -15.758 1 97.88 84 ALA B O 1
ATOM 2104 N N . LEU B 1 85 ? 9.539 -17.266 -13.555 1 98.5 85 LEU B N 1
ATOM 2105 C CA . LEU B 1 85 ? 9 -15.914 -13.461 1 98.5 85 LEU B CA 1
ATOM 2106 C C . LEU B 1 85 ? 10.117 -14.883 -13.414 1 98.5 85 LEU B C 1
ATOM 2108 O O . LEU B 1 85 ? 9.875 -13.688 -13.602 1 98.5 85 LEU B O 1
ATOM 2112 N N . VAL B 1 86 ? 11.352 -15.305 -13.227 1 98.62 86 VAL B N 1
ATOM 2113 C CA . VAL B 1 86 ? 12.5 -14.445 -12.938 1 98.62 86 VAL B CA 1
ATOM 2114 C C . VAL B 1 86 ? 12.695 -13.445 -14.078 1 98.62 86 VAL B C 1
ATOM 2116 O O . VAL B 1 86 ? 12.781 -12.234 -13.844 1 98.62 86 VAL B O 1
ATOM 2119 N N . PRO B 1 87 ? 12.648 -13.836 -15.359 1 98.69 87 PRO B N 1
ATOM 2120 C CA . PRO B 1 87 ? 12.836 -12.859 -16.422 1 98.69 87 PRO B CA 1
ATOM 2121 C C . PRO B 1 87 ? 11.742 -11.789 -16.453 1 98.69 87 PRO B C 1
ATOM 2123 O O . PRO B 1 87 ? 12.031 -10.617 -16.703 1 98.69 87 PRO B O 1
ATOM 2126 N N . THR B 1 88 ? 10.539 -12.227 -16.219 1 98.62 88 THR B N 1
ATOM 2127 C CA . THR B 1 88 ? 9.43 -11.281 -16.219 1 98.62 88 THR B CA 1
ATOM 2128 C C . THR B 1 88 ? 9.562 -10.281 -15.086 1 98.62 88 THR B C 1
ATOM 2130 O O . THR B 1 88 ? 9.305 -9.086 -15.266 1 98.62 88 THR B O 1
ATOM 2133 N N . TRP B 1 89 ? 9.992 -10.734 -13.945 1 98.5 89 TRP B N 1
ATOM 2134 C CA . TRP B 1 89 ? 10.18 -9.859 -12.797 1 98.5 89 TRP B CA 1
ATOM 2135 C C . TRP B 1 89 ? 11.305 -8.867 -13.047 1 98.5 89 TRP B C 1
ATOM 2137 O O . TRP B 1 89 ? 11.203 -7.699 -12.648 1 98.5 89 TRP B O 1
ATOM 2147 N N . ARG B 1 90 ? 12.328 -9.328 -13.688 1 98.62 90 ARG B N 1
ATOM 2148 C CA . ARG B 1 90 ? 13.422 -8.43 -14.055 1 98.62 90 ARG B CA 1
ATOM 2149 C C . ARG B 1 90 ? 12.938 -7.355 -15.023 1 98.62 90 ARG B C 1
ATOM 2151 O O . ARG B 1 90 ? 13.289 -6.184 -14.883 1 98.62 90 ARG B O 1
ATOM 2158 N N . ASP B 1 91 ? 12.117 -7.738 -15.93 1 98.69 91 ASP B N 1
ATOM 2159 C CA . ASP B 1 91 ? 11.594 -6.805 -16.922 1 98.69 91 ASP B CA 1
ATOM 2160 C C . ASP B 1 91 ? 10.695 -5.762 -16.266 1 98.69 91 ASP B C 1
ATOM 2162 O O . ASP B 1 91 ? 10.711 -4.59 -16.656 1 98.69 91 ASP B O 1
ATOM 2166 N N . ILE B 1 92 ? 9.867 -6.195 -15.32 1 98.19 92 ILE B N 1
ATOM 2167 C CA . ILE B 1 92 ? 9.055 -5.254 -14.562 1 98.19 92 ILE B CA 1
ATOM 2168 C C . ILE B 1 92 ? 9.961 -4.25 -13.852 1 98.19 92 ILE B C 1
ATOM 2170 O O . ILE B 1 92 ? 9.688 -3.045 -13.859 1 98.19 92 ILE B O 1
ATOM 2174 N N . GLY B 1 93 ? 11.062 -4.734 -13.273 1 97.75 93 GLY B N 1
ATOM 2175 C CA . GLY B 1 93 ? 12.039 -3.852 -12.656 1 97.75 93 GLY B CA 1
ATOM 2176 C C . GLY B 1 93 ? 12.602 -2.824 -13.625 1 97.75 93 GLY B C 1
ATOM 2177 O O . GLY B 1 93 ? 12.695 -1.64 -13.297 1 97.75 93 GLY B O 1
ATOM 2178 N N . ARG B 1 94 ? 12.93 -3.291 -14.82 1 97.31 94 ARG B N 1
ATOM 2179 C CA . ARG B 1 94 ? 13.484 -2.387 -15.828 1 97.31 94 ARG B CA 1
ATOM 2180 C C . ARG B 1 94 ? 12.492 -1.277 -16.172 1 97.31 94 ARG B C 1
ATOM 2182 O O . ARG B 1 94 ? 12.867 -0.106 -16.25 1 97.31 94 ARG B O 1
ATOM 2189 N N . ARG B 1 95 ? 11.273 -1.616 -16.328 1 96.75 95 ARG B N 1
ATOM 2190 C CA . ARG B 1 95 ? 10.242 -0.628 -16.641 1 96.75 95 ARG B CA 1
ATOM 2191 C C . ARG B 1 95 ? 10.117 0.395 -15.516 1 96.75 95 ARG B C 1
ATOM 2193 O O . ARG B 1 95 ? 9.969 1.592 -15.773 1 96.75 95 ARG B O 1
ATOM 2200 N N . HIS B 1 96 ? 10.18 -0.079 -14.305 1 95.19 96 HIS B N 1
ATOM 2201 C CA . HIS B 1 96 ? 10.141 0.824 -13.164 1 95.19 96 HIS B CA 1
ATOM 2202 C C . HIS B 1 96 ? 11.344 1.76 -13.156 1 95.19 96 HIS B C 1
ATOM 2204 O O . HIS B 1 96 ? 11.211 2.943 -12.836 1 95.19 96 HIS B O 1
ATOM 2210 N N . GLY B 1 97 ? 12.469 1.225 -13.469 1 95.06 97 GLY B N 1
ATOM 2211 C CA . GLY B 1 97 ? 13.664 2.049 -13.539 1 95.06 97 GLY B CA 1
ATOM 2212 C C . GLY B 1 97 ? 13.555 3.174 -14.555 1 95.06 97 GLY B C 1
ATOM 2213 O O . GLY B 1 97 ? 13.992 4.297 -14.289 1 95.06 97 GLY B O 1
ATOM 2214 N N . ILE B 1 98 ? 12.961 2.887 -15.648 1 93.81 98 ILE B N 1
ATOM 2215 C CA . ILE B 1 98 ? 12.75 3.877 -16.703 1 93.81 98 ILE B CA 1
ATOM 2216 C C . ILE B 1 98 ? 11.766 4.938 -16.219 1 93.81 98 ILE B C 1
ATOM 2218 O O . ILE B 1 98 ? 11.992 6.133 -16.406 1 93.81 98 ILE B O 1
ATOM 2222 N N . GLU B 1 99 ? 10.688 4.512 -15.578 1 89.38 99 GLU B N 1
ATOM 2223 C CA . GLU B 1 99 ? 9.617 5.383 -15.109 1 89.38 99 GLU B CA 1
ATOM 2224 C C . GLU B 1 99 ? 10.125 6.348 -14.039 1 89.38 99 GLU B C 1
ATOM 2226 O O . GLU B 1 99 ? 9.758 7.523 -14.031 1 89.38 99 GLU B O 1
ATOM 2231 N N . TRP B 1 100 ? 10.914 5.84 -13.141 1 85.88 100 TRP B N 1
ATOM 2232 C CA . TRP B 1 100 ? 11.328 6.641 -11.992 1 85.88 100 TRP B CA 1
ATOM 2233 C C . TRP B 1 100 ? 12.547 7.492 -12.328 1 85.88 100 TRP B C 1
ATOM 2235 O O . TRP B 1 100 ? 12.773 8.531 -11.703 1 85.88 100 TRP B O 1
ATOM 2245 N N . GLY B 1 101 ? 13.195 7.184 -13.453 1 75.56 101 GLY B N 1
ATOM 2246 C CA . GLY B 1 101 ? 14.328 7.977 -13.891 1 75.56 101 GLY B CA 1
ATOM 2247 C C . GLY B 1 101 ? 15.398 8.133 -12.828 1 75.56 101 GLY B C 1
ATOM 2248 O O . GLY B 1 101 ? 15.781 7.16 -12.18 1 75.56 101 GLY B O 1
ATOM 2249 N N . SER B 1 102 ? 15.812 9.43 -12.641 1 73.12 102 SER B N 1
ATOM 2250 C CA . SER B 1 102 ? 16.938 9.758 -11.758 1 73.12 102 SER B CA 1
ATOM 2251 C C . SER B 1 102 ? 16.438 10.227 -10.391 1 73.12 102 SER B C 1
ATOM 2253 O O . SER B 1 102 ? 17.062 11.078 -9.758 1 73.12 102 SER B O 1
ATOM 2255 N N . GLN B 1 103 ? 15.375 9.609 -9.945 1 79.44 103 GLN B N 1
ATOM 2256 C CA . GLN B 1 103 ? 14.773 10.086 -8.703 1 79.44 103 GLN B CA 1
ATOM 2257 C C . GLN B 1 103 ? 15.57 9.625 -7.492 1 79.44 103 GLN B C 1
ATOM 2259 O O . GLN B 1 103 ? 15.438 10.18 -6.402 1 79.44 103 GLN B O 1
ATOM 2264 N N . PHE B 1 104 ? 16.406 8.711 -7.703 1 89.19 104 PHE B N 1
ATOM 2265 C CA . PHE B 1 104 ? 17.172 8.156 -6.586 1 89.19 104 PHE B CA 1
ATOM 2266 C C . PHE B 1 104 ? 18.641 8.492 -6.715 1 89.19 104 PHE B C 1
ATOM 2268 O O . PHE B 1 104 ? 19.281 8.172 -7.727 1 89.19 104 PHE B O 1
ATOM 2275 N N . ASP B 1 105 ? 19.188 9.109 -5.695 1 87.81 105 ASP B N 1
ATOM 2276 C CA . ASP B 1 105 ? 20.594 9.539 -5.738 1 87.81 105 ASP B CA 1
ATOM 2277 C C . ASP B 1 105 ? 21.516 8.484 -5.125 1 87.81 105 ASP B C 1
ATOM 2279 O O . ASP B 1 105 ? 22.734 8.633 -5.152 1 87.81 105 ASP B O 1
ATOM 2283 N N . SER B 1 106 ? 20.938 7.453 -4.535 1 92.94 106 SER B N 1
ATOM 2284 C CA . SER B 1 106 ? 21.734 6.371 -3.971 1 92.94 106 SER B CA 1
ATOM 2285 C C . SER B 1 106 ? 20.953 5.055 -3.979 1 92.94 106 SER B C 1
ATOM 2287 O O . SER B 1 106 ? 19.734 5.055 -3.949 1 92.94 106 SER B O 1
ATOM 2289 N N . LEU B 1 107 ? 21.688 3.992 -3.943 1 95.62 107 LEU B N 1
ATOM 2290 C CA . LEU B 1 107 ? 21.094 2.664 -3.85 1 95.62 107 LEU B CA 1
ATOM 2291 C C . LEU B 1 107 ? 20.312 2.51 -2.551 1 95.62 107 LEU B C 1
ATOM 2293 O O . LEU B 1 107 ? 19.219 1.932 -2.545 1 95.62 107 LEU B O 1
ATOM 2297 N N . GLU B 1 108 ? 20.844 3.061 -1.5 1 95.19 108 GLU B N 1
ATOM 2298 C CA . GLU B 1 108 ? 20.188 2.955 -0.202 1 95.19 108 GLU B CA 1
ATOM 2299 C C . GLU B 1 108 ? 18.797 3.572 -0.238 1 95.19 108 GLU B C 1
ATOM 2301 O O . GLU B 1 108 ? 17.828 2.979 0.257 1 95.19 108 GLU B O 1
ATOM 2306 N N . LYS B 1 109 ? 18.719 4.73 -0.796 1 92.56 109 LYS B N 1
ATOM 2307 C CA . LYS B 1 109 ? 17.422 5.395 -0.894 1 92.56 109 LYS B CA 1
ATOM 2308 C C . LYS B 1 109 ? 16.438 4.547 -1.692 1 92.56 109 LYS B C 1
ATOM 2310 O O . LYS B 1 109 ? 15.273 4.422 -1.311 1 92.56 109 LYS B O 1
ATOM 2315 N N . LYS B 1 110 ? 16.922 4.004 -2.779 1 95.31 110 LYS B N 1
ATOM 2316 C CA . LYS B 1 110 ? 16.062 3.152 -3.6 1 95.31 110 LYS B CA 1
ATOM 2317 C C . LYS B 1 110 ? 15.578 1.935 -2.814 1 95.31 110 LYS B C 1
ATOM 2319 O O . LYS B 1 110 ? 14.398 1.588 -2.855 1 95.31 110 LYS B O 1
ATOM 2324 N N . LEU B 1 111 ? 16.453 1.269 -2.104 1 97.06 111 LEU B N 1
ATOM 2325 C CA . LEU B 1 111 ? 16.109 0.087 -1.32 1 97.06 111 LEU B CA 1
ATOM 2326 C C . LEU B 1 111 ? 15.172 0.449 -0.175 1 97.06 111 LEU B C 1
ATOM 2328 O O . LEU B 1 111 ? 14.266 -0.324 0.163 1 97.06 111 LEU B O 1
ATOM 2332 N N . ARG B 1 112 ? 15.344 1.64 0.365 1 94.31 112 ARG B N 1
ATOM 2333 C CA . ARG B 1 112 ? 14.477 2.086 1.448 1 94.31 112 ARG B CA 1
ATOM 2334 C C . ARG B 1 112 ? 13.039 2.275 0.958 1 94.31 112 ARG B C 1
ATOM 2336 O O . ARG B 1 112 ? 12.086 1.975 1.68 1 94.31 112 ARG B O 1
ATOM 2343 N N . VAL B 1 113 ? 12.867 2.746 -0.185 1 94.44 113 VAL B N 1
ATOM 2344 C CA . VAL B 1 113 ? 11.531 2.895 -0.76 1 94.44 113 VAL B CA 1
ATOM 2345 C C . VAL B 1 113 ? 10.867 1.526 -0.881 1 94.44 113 VAL B C 1
ATOM 2347 O O . VAL B 1 113 ? 9.672 1.386 -0.611 1 94.44 113 VAL B O 1
ATOM 2350 N N . LEU B 1 114 ? 11.633 0.512 -1.261 1 96.81 114 LEU B N 1
ATOM 2351 C CA . LEU B 1 114 ? 11.094 -0.841 -1.342 1 96.81 114 LEU B CA 1
ATOM 2352 C C . LEU B 1 114 ? 10.773 -1.382 0.047 1 96.81 114 LEU B C 1
ATOM 2354 O O . LEU B 1 114 ? 9.82 -2.15 0.213 1 96.81 114 LEU B O 1
ATOM 2358 N N . GLU B 1 115 ? 11.586 -0.956 1 1 96.12 115 GLU B N 1
ATOM 2359 C CA . GLU B 1 115 ? 11.281 -1.33 2.379 1 96.12 115 GLU B CA 1
ATOM 2360 C C . GLU B 1 115 ? 9.953 -0.726 2.834 1 96.12 115 GLU B C 1
ATOM 2362 O O . GLU B 1 115 ? 9.195 -1.363 3.566 1 96.12 115 GLU B O 1
ATOM 2367 N N . TYR B 1 116 ? 9.688 0.495 2.395 1 93.75 116 TYR B N 1
ATOM 2368 C CA . TYR B 1 116 ? 8.422 1.142 2.719 1 93.75 116 TYR B CA 1
ATOM 2369 C C . TYR B 1 116 ? 7.242 0.314 2.217 1 93.75 116 TYR B C 1
ATOM 2371 O O . TYR B 1 116 ? 6.141 0.393 2.768 1 93.75 116 TYR B O 1
ATOM 2379 N N . CYS B 1 117 ? 7.441 -0.501 1.202 1 96.56 117 CYS B N 1
ATOM 2380 C CA . CYS B 1 117 ? 6.406 -1.36 0.642 1 96.56 117 CYS B CA 1
ATOM 2381 C C . CYS B 1 117 ? 6.273 -2.65 1.441 1 96.56 117 CYS B C 1
ATOM 2383 O O . CYS B 1 117 ? 5.43 -3.494 1.133 1 96.56 117 CYS B O 1
ATOM 2385 N N . ASN B 1 118 ? 7.121 -2.826 2.441 1 96.56 118 ASN B N 1
ATOM 2386 C CA . ASN B 1 118 ? 7.152 -3.994 3.316 1 96.56 118 ASN B CA 1
ATOM 2387 C C . ASN B 1 118 ? 7.555 -5.254 2.555 1 96.56 118 ASN B C 1
ATOM 2389 O O . ASN B 1 118 ? 7.086 -6.348 2.865 1 96.56 118 ASN B O 1
ATOM 2393 N N . LEU B 1 119 ? 8.359 -5.09 1.511 1 97.31 119 LEU B N 1
ATOM 2394 C CA . LEU B 1 119 ? 8.797 -6.246 0.741 1 97.31 119 LEU B CA 1
ATOM 2395 C C . LEU B 1 119 ? 9.883 -7.016 1.488 1 97.31 119 LEU B C 1
ATOM 2397 O O . LEU B 1 119 ? 10.039 -8.227 1.3 1 97.31 119 LEU B O 1
ATOM 2401 N N . PHE B 1 120 ? 10.617 -6.305 2.256 1 97.62 120 PHE B N 1
ATOM 2402 C CA . PHE B 1 120 ? 11.695 -6.855 3.064 1 97.62 120 PHE B CA 1
ATOM 2403 C C . PHE B 1 120 ? 12.102 -5.879 4.164 1 97.62 120 PHE B C 1
ATOM 2405 O O . PHE B 1 120 ? 11.578 -4.766 4.23 1 97.62 120 PHE B O 1
ATOM 2412 N N . ARG B 1 121 ? 12.969 -6.336 5.082 1 96.69 121 ARG B N 1
ATOM 2413 C CA . ARG B 1 121 ? 13.656 -5.477 6.043 1 96.69 121 ARG B CA 1
ATOM 2414 C C . ARG B 1 121 ? 15.102 -5.223 5.617 1 96.69 121 ARG B C 1
ATOM 2416 O O . ARG B 1 121 ? 15.805 -6.148 5.199 1 96.69 121 ARG B O 1
ATOM 2423 N N . ILE B 1 122 ? 15.484 -3.951 5.676 1 97.81 122 ILE B N 1
ATOM 2424 C CA . ILE B 1 122 ? 16.828 -3.594 5.238 1 97.81 122 ILE B CA 1
ATOM 2425 C C . ILE B 1 122 ? 17.719 -3.326 6.453 1 97.81 122 ILE B C 1
ATOM 2427 O O . ILE B 1 122 ? 17.281 -2.713 7.426 1 97.81 122 ILE B O 1
ATOM 2431 N N . THR B 1 123 ? 18.891 -3.867 6.438 1 97.81 123 THR B N 1
ATOM 2432 C CA . THR B 1 123 ? 19.969 -3.557 7.379 1 97.81 123 THR B CA 1
ATOM 2433 C C . THR B 1 123 ? 21.219 -3.115 6.637 1 97.81 123 THR B C 1
ATOM 2435 O O . THR B 1 123 ? 21.781 -3.873 5.836 1 97.81 123 THR B O 1
ATOM 2438 N N . ALA B 1 124 ? 21.641 -1.937 6.984 1 96.31 124 ALA B N 1
ATOM 2439 C CA . ALA B 1 124 ? 22.906 -1.484 6.418 1 96.31 124 ALA B CA 1
ATOM 2440 C C . ALA B 1 124 ? 24.094 -2.182 7.09 1 96.31 124 ALA B C 1
ATOM 2442 O O . ALA B 1 124 ? 24.234 -2.127 8.312 1 96.31 124 ALA B O 1
ATOM 2443 N N . LEU B 1 125 ? 24.797 -2.861 6.305 1 97.06 125 LEU B N 1
ATOM 2444 C CA . LEU B 1 125 ? 25.984 -3.521 6.832 1 97.06 125 LEU B CA 1
ATOM 2445 C C . LEU B 1 125 ? 27.188 -2.568 6.855 1 97.06 125 LEU B C 1
ATOM 2447 O O . LEU B 1 125 ? 27.984 -2.596 7.789 1 97.06 125 LEU B O 1
ATOM 2451 N N . ASP B 1 126 ? 27.281 -1.715 5.844 1 95.31 126 ASP B N 1
ATOM 2452 C CA . ASP B 1 126 ? 28.156 -0.56 5.715 1 95.31 126 ASP B CA 1
ATOM 2453 C C . ASP B 1 126 ? 27.625 0.43 4.684 1 95.31 126 ASP B C 1
ATOM 2455 O O . ASP B 1 126 ? 26.422 0.466 4.414 1 95.31 126 ASP B O 1
ATOM 2459 N N . ASP B 1 127 ? 28.5 1.246 4.148 1 93.75 127 ASP B N 1
ATOM 2460 C CA . ASP B 1 127 ? 28.031 2.303 3.256 1 93.75 127 ASP B CA 1
ATOM 2461 C C . ASP B 1 127 ? 27.641 1.737 1.89 1 93.75 127 ASP B C 1
ATOM 2463 O O . ASP B 1 127 ? 26.875 2.355 1.15 1 93.75 127 ASP B O 1
ATOM 2467 N N . GLU B 1 128 ? 28.141 0.552 1.547 1 96.38 128 GLU B N 1
ATOM 2468 C CA . GLU B 1 128 ? 27.969 0.03 0.195 1 96.38 128 GLU B CA 1
ATOM 2469 C C . GLU B 1 128 ? 27.203 -1.289 0.206 1 96.38 128 GLU B C 1
ATOM 2471 O O . GLU B 1 128 ? 26.781 -1.778 -0.846 1 96.38 128 GLU B O 1
ATOM 2476 N N . GLN B 1 129 ? 26.984 -1.831 1.393 1 98.19 129 GLN B N 1
ATOM 2477 C CA . GLN B 1 129 ? 26.391 -3.162 1.464 1 98.19 129 GLN B CA 1
ATOM 2478 C C . GLN B 1 129 ? 25.156 -3.16 2.35 1 98.19 129 GLN B C 1
ATOM 2480 O O . GLN B 1 129 ? 25.156 -2.594 3.445 1 98.19 129 GLN B O 1
ATOM 2485 N N . PHE B 1 130 ? 24.141 -3.834 1.857 1 98.62 130 PHE B N 1
ATOM 2486 C CA . PHE B 1 130 ? 22.859 -3.885 2.535 1 98.62 130 PHE B CA 1
ATOM 2487 C C . PHE B 1 130 ? 22.344 -5.316 2.605 1 98.62 130 PHE B C 1
ATOM 2489 O O . PHE B 1 130 ? 22.422 -6.062 1.625 1 98.62 130 PHE B O 1
ATOM 2496 N N . ALA B 1 131 ? 21.859 -5.727 3.73 1 98.81 131 ALA B N 1
ATOM 2497 C CA . ALA B 1 131 ? 21.172 -7.008 3.887 1 98.81 131 ALA B CA 1
ATOM 2498 C C . ALA B 1 131 ? 19.656 -6.832 3.848 1 98.81 131 ALA B C 1
ATOM 2500 O O . ALA B 1 131 ? 19.109 -6.02 4.59 1 98.81 131 ALA B O 1
ATOM 2501 N N . LEU B 1 132 ? 19.047 -7.527 2.922 1 98.75 132 LEU B N 1
ATOM 2502 C CA . LEU B 1 132 ? 17.594 -7.57 2.816 1 98.75 132 LEU B CA 1
ATOM 2503 C C . LEU B 1 132 ? 17.047 -8.906 3.312 1 98.75 132 LEU B C 1
ATOM 2505 O O . LEU B 1 132 ? 17.469 -9.961 2.836 1 98.75 132 LEU B O 1
ATOM 2509 N N . THR B 1 133 ? 16.141 -8.914 4.277 1 98.62 133 THR B N 1
ATOM 2510 C CA . THR B 1 133 ? 15.578 -10.141 4.836 1 98.62 133 THR B CA 1
ATOM 2511 C C . THR B 1 133 ? 14.125 -10.32 4.406 1 98.62 133 THR B C 1
ATOM 2513 O O . THR B 1 133 ? 13.312 -9.406 4.57 1 98.62 133 THR B O 1
ATOM 2516 N N . PHE B 1 134 ? 13.891 -11.492 3.91 1 97.88 134 PHE B N 1
ATOM 2517 C CA . PHE B 1 134 ? 12.578 -11.797 3.357 1 97.88 134 PHE B CA 1
ATOM 2518 C C . PHE B 1 134 ? 11.867 -12.852 4.191 1 97.88 134 PHE B C 1
ATOM 2520 O O . PHE B 1 134 ? 12.477 -13.469 5.07 1 97.88 134 PHE B O 1
ATOM 2527 N N . ASN B 1 135 ? 10.547 -13.008 3.857 1 94.31 135 ASN B N 1
ATOM 2528 C CA . ASN B 1 135 ? 9.742 -14 4.562 1 94.31 135 ASN B CA 1
ATOM 2529 C C . ASN B 1 135 ? 10.008 -15.414 4.039 1 94.31 135 ASN B C 1
ATOM 2531 O O . ASN B 1 135 ? 9.852 -16.391 4.77 1 94.31 135 ASN B O 1
ATOM 2535 N N . ASN B 1 136 ? 10.312 -15.539 2.742 1 95.19 136 ASN B N 1
ATOM 2536 C CA . ASN B 1 136 ? 10.641 -16.828 2.166 1 95.19 136 ASN B CA 1
ATOM 2537 C C . ASN B 1 136 ? 11.625 -16.703 1.009 1 95.19 136 ASN B C 1
ATOM 2539 O O . ASN B 1 136 ? 11.867 -15.602 0.514 1 95.19 136 ASN B O 1
ATOM 2543 N N . GLU B 1 137 ? 12.156 -17.844 0.638 1 96.94 137 GLU B N 1
ATOM 2544 C CA . GLU B 1 137 ? 13.234 -17.891 -0.344 1 96.94 137 GLU B CA 1
ATOM 2545 C C . GLU B 1 137 ? 12.742 -17.484 -1.73 1 96.94 137 GLU B C 1
ATOM 2547 O O . GLU B 1 137 ? 13.461 -16.844 -2.492 1 96.94 137 GLU B O 1
ATOM 2552 N N . THR B 1 138 ? 11.531 -17.844 -2.096 1 97.75 138 THR B N 1
ATOM 2553 C CA . THR B 1 138 ? 10.969 -17.547 -3.406 1 97.75 138 THR B CA 1
ATOM 2554 C C . THR B 1 138 ? 10.789 -16.031 -3.594 1 97.75 138 THR B C 1
ATOM 2556 O O . THR B 1 138 ? 11.148 -15.492 -4.641 1 97.75 138 THR B O 1
ATOM 2559 N N . GLU B 1 139 ? 10.273 -15.359 -2.594 1 97.44 139 GLU B N 1
ATOM 2560 C CA . GLU B 1 139 ? 10.148 -13.906 -2.613 1 97.44 139 GLU B CA 1
ATOM 2561 C C . GLU B 1 139 ? 11.5 -13.234 -2.826 1 97.44 139 GLU B C 1
ATOM 2563 O O . GLU B 1 139 ? 11.625 -12.305 -3.625 1 97.44 139 GLU B O 1
ATOM 2568 N N . ALA B 1 140 ? 12.523 -13.734 -2.074 1 98.38 140 ALA B N 1
ATOM 2569 C CA . ALA B 1 140 ? 13.875 -13.188 -2.191 1 98.38 140 ALA B CA 1
ATOM 2570 C C . ALA B 1 140 ? 14.383 -13.289 -3.625 1 98.38 140 ALA B C 1
ATOM 2572 O O . ALA B 1 140 ? 14.938 -12.328 -4.164 1 98.38 140 ALA B O 1
ATOM 2573 N N . THR B 1 141 ? 14.141 -14.391 -4.262 1 98.5 141 THR B N 1
ATOM 2574 C CA . THR B 1 141 ? 14.602 -14.648 -5.621 1 98.5 141 THR B CA 1
ATOM 2575 C C . THR B 1 141 ? 13.922 -13.695 -6.609 1 98.5 141 THR B C 1
ATOM 2577 O O . THR B 1 141 ? 14.586 -13.094 -7.453 1 98.5 141 THR B O 1
ATOM 2580 N N . LEU B 1 142 ? 12.672 -13.562 -6.516 1 98.75 142 LEU B N 1
ATOM 2581 C CA . LEU B 1 142 ? 11.906 -12.742 -7.449 1 98.75 142 LEU B CA 1
ATOM 2582 C C . LEU B 1 142 ? 12.219 -11.258 -7.25 1 98.75 142 LEU B C 1
ATOM 2584 O O . LEU B 1 142 ? 12.375 -10.516 -8.227 1 98.75 142 LEU B O 1
ATOM 2588 N N . ILE B 1 143 ? 12.336 -10.852 -6.016 1 98.69 143 ILE B N 1
ATOM 2589 C CA . ILE B 1 143 ? 12.609 -9.453 -5.73 1 98.69 143 ILE B CA 1
ATOM 2590 C C . ILE B 1 143 ? 14.047 -9.117 -6.148 1 98.69 143 ILE B C 1
ATOM 2592 O O . ILE B 1 143 ? 14.312 -8.008 -6.621 1 98.69 143 ILE B O 1
ATOM 2596 N N . ALA B 1 144 ? 14.977 -10.062 -6.016 1 98.75 144 ALA B N 1
ATOM 2597 C CA . ALA B 1 144 ? 16.328 -9.859 -6.516 1 98.75 144 ALA B CA 1
ATOM 2598 C C . ALA B 1 144 ? 16.328 -9.523 -8.008 1 98.75 144 ALA B C 1
ATOM 2600 O O . ALA B 1 144 ? 17 -8.594 -8.445 1 98.75 144 ALA B O 1
ATOM 2601 N N . ALA B 1 145 ? 15.57 -10.281 -8.766 1 98.75 145 ALA B N 1
ATOM 2602 C CA . ALA B 1 145 ? 15.461 -10.047 -10.203 1 98.75 145 ALA B CA 1
ATOM 2603 C C . ALA B 1 145 ? 14.898 -8.656 -10.492 1 98.75 145 ALA B C 1
ATOM 2605 O O . ALA B 1 145 ? 15.398 -7.949 -11.375 1 98.75 145 ALA B O 1
ATOM 2606 N N . PHE B 1 146 ? 13.883 -8.305 -9.742 1 98.81 146 PHE B N 1
ATOM 2607 C CA . PHE B 1 146 ? 13.266 -6.988 -9.867 1 98.81 146 PHE B CA 1
ATOM 2608 C C . PHE B 1 146 ? 14.281 -5.883 -9.594 1 98.81 146 PHE B C 1
ATOM 2610 O O . PHE B 1 146 ? 14.391 -4.938 -10.375 1 98.81 146 PHE B O 1
ATOM 2617 N N . ILE B 1 147 ? 15.016 -6.02 -8.531 1 98.5 147 ILE B N 1
ATOM 2618 C CA . ILE B 1 147 ? 15.992 -5.012 -8.133 1 98.5 147 ILE B CA 1
ATOM 2619 C C . ILE B 1 147 ? 17.078 -4.906 -9.188 1 98.5 147 ILE B C 1
ATOM 2621 O O . ILE B 1 147 ? 17.5 -3.803 -9.562 1 98.5 147 ILE B O 1
ATOM 2625 N N . GLU B 1 148 ? 17.531 -6.031 -9.656 1 98.44 148 GLU B N 1
ATOM 2626 C CA . GLU B 1 148 ? 18.562 -6.047 -10.703 1 98.44 148 GLU B CA 1
ATOM 2627 C C . GLU B 1 148 ? 18.109 -5.27 -11.93 1 98.44 148 GLU B C 1
ATOM 2629 O O . GLU B 1 148 ? 18.844 -4.426 -12.453 1 98.44 148 GLU B O 1
ATOM 2634 N N . GLY B 1 149 ? 16.938 -5.566 -12.414 1 98 149 GLY B N 1
ATOM 2635 C CA . GLY B 1 149 ? 16.406 -4.863 -13.57 1 98 149 GLY B CA 1
ATOM 2636 C C . GLY B 1 149 ? 16.266 -3.371 -13.344 1 98 149 GLY B C 1
ATOM 2637 O O . GLY B 1 149 ? 16.641 -2.568 -14.203 1 98 149 GLY B O 1
ATOM 2638 N N . GLU B 1 150 ? 15.648 -3.016 -12.188 1 97.19 150 GLU B N 1
ATOM 2639 C CA . GLU B 1 150 ? 15.438 -1.603 -11.891 1 97.19 150 GLU B CA 1
ATOM 2640 C C . GLU B 1 150 ? 16.766 -0.846 -11.812 1 97.19 150 GLU B C 1
ATOM 2642 O O . GLU B 1 150 ? 16.891 0.242 -12.375 1 97.19 150 GLU B O 1
ATOM 2647 N N . CYS B 1 151 ? 17.75 -1.429 -11.148 1 96.56 151 CYS B N 1
ATOM 2648 C CA . CYS B 1 151 ? 19.031 -0.771 -10.945 1 96.56 151 CYS B CA 1
ATOM 2649 C C . CYS B 1 151 ? 19.781 -0.623 -12.258 1 96.56 151 CYS B C 1
ATOM 2651 O O . CYS B 1 151 ? 20.5 0.359 -12.461 1 96.56 151 CYS B O 1
ATOM 2653 N N . GLU B 1 152 ? 19.641 -1.596 -13.117 1 95.75 152 GLU B N 1
ATOM 2654 C CA . GLU B 1 152 ? 20.25 -1.498 -14.438 1 95.75 152 GLU B CA 1
ATOM 2655 C C . GLU B 1 152 ? 19.812 -0.216 -15.148 1 95.75 152 GLU B C 1
ATOM 2657 O O . GLU B 1 152 ? 20.656 0.509 -15.688 1 95.75 152 GLU B O 1
ATOM 2662 N N . GLU B 1 153 ? 18.562 0.102 -15.109 1 95.81 153 GLU B N 1
ATOM 2663 C CA . GLU B 1 153 ? 18.031 1.268 -15.805 1 95.81 153 GLU B CA 1
ATOM 2664 C C . GLU B 1 153 ? 18.297 2.551 -15.023 1 95.81 153 GLU B C 1
ATOM 2666 O O . GLU B 1 153 ? 18.422 3.627 -15.609 1 95.81 153 GLU B O 1
ATOM 2671 N N . LEU B 1 154 ? 18.406 2.408 -13.719 1 94.69 154 LEU B N 1
ATOM 2672 C CA . LEU B 1 154 ? 18.672 3.57 -12.875 1 94.69 154 LEU B CA 1
ATOM 2673 C C . LEU B 1 154 ? 20.156 3.943 -12.922 1 94.69 154 LEU B C 1
ATOM 2675 O O . LEU B 1 154 ? 20.547 5.02 -12.461 1 94.69 154 LEU B O 1
ATOM 2679 N N . GLY B 1 155 ? 20.984 3.088 -13.391 1 93.31 155 GLY B N 1
ATOM 2680 C CA . GLY B 1 155 ? 22.406 3.354 -13.539 1 93.31 155 GLY B CA 1
ATOM 2681 C C . GLY B 1 155 ? 23.219 2.922 -12.336 1 93.31 155 GLY B C 1
ATOM 2682 O O . GLY B 1 155 ? 24.328 3.396 -12.133 1 93.31 155 GLY B O 1
ATOM 2683 N N . PHE B 1 156 ? 22.625 2.053 -11.492 1 95.12 156 PHE B N 1
ATOM 2684 C CA . PHE B 1 156 ? 23.375 1.493 -10.367 1 95.12 156 PHE B CA 1
ATOM 2685 C C . PHE B 1 156 ? 24.062 0.197 -10.773 1 95.12 156 PHE B C 1
ATOM 2687 O O . PHE B 1 156 ? 23.438 -0.698 -11.344 1 95.12 156 PHE B O 1
ATOM 2694 N N . ASP B 1 157 ? 25.375 0.17 -10.547 1 97.12 157 ASP B N 1
ATOM 2695 C CA . ASP B 1 157 ? 26.094 -1.092 -10.664 1 97.12 157 ASP B CA 1
ATOM 2696 C C . ASP B 1 157 ? 26.062 -1.864 -9.352 1 97.12 157 ASP B C 1
ATOM 2698 O O . ASP B 1 157 ? 26.688 -1.452 -8.367 1 97.12 157 ASP B O 1
ATOM 2702 N N . ILE B 1 158 ? 25.359 -3.037 -9.398 1 98.44 158 ILE B N 1
ATOM 2703 C CA . ILE B 1 158 ? 25.188 -3.727 -8.125 1 98.44 158 ILE B CA 1
ATOM 2704 C C . ILE B 1 158 ? 25.562 -5.195 -8.273 1 98.44 158 ILE B C 1
ATOM 2706 O O . ILE B 1 158 ? 25.641 -5.711 -9.391 1 98.44 158 ILE B O 1
ATOM 2710 N N . ASP B 1 159 ? 25.891 -5.797 -7.125 1 98.31 159 ASP B N 1
ATOM 2711 C CA . ASP B 1 159 ? 26.016 -7.242 -6.965 1 98.31 159 ASP B CA 1
ATOM 2712 C C . ASP B 1 159 ? 25.031 -7.762 -5.918 1 98.31 159 ASP B C 1
ATOM 2714 O O . ASP B 1 159 ? 24.859 -7.137 -4.871 1 98.31 159 ASP B O 1
ATOM 2718 N N . ILE B 1 160 ? 24.359 -8.906 -6.254 1 98.69 160 ILE B N 1
ATOM 2719 C CA . ILE B 1 160 ? 23.422 -9.484 -5.305 1 98.69 160 ILE B CA 1
ATOM 2720 C C . ILE B 1 160 ? 23.812 -10.93 -5 1 98.69 160 ILE B C 1
ATOM 2722 O O . ILE B 1 160 ? 23.969 -11.742 -5.914 1 98.69 160 ILE B O 1
ATOM 2726 N N . ARG B 1 161 ? 24.016 -11.234 -3.689 1 98.44 161 ARG B N 1
ATOM 2727 C CA . ARG B 1 161 ? 24.219 -12.602 -3.209 1 98.44 161 ARG B CA 1
ATOM 2728 C C . ARG B 1 161 ? 23.031 -13.055 -2.352 1 98.44 161 ARG B C 1
ATOM 2730 O O . ARG B 1 161 ? 22.609 -12.336 -1.449 1 98.44 161 ARG B O 1
ATOM 2737 N N . GLN B 1 162 ? 22.484 -14.211 -2.686 1 98.19 162 GLN B N 1
ATOM 2738 C CA . GLN B 1 162 ? 21.344 -14.742 -1.922 1 98.19 162 GLN B CA 1
ATOM 2739 C C . GLN B 1 162 ? 21.781 -15.891 -1.022 1 98.19 162 GLN B C 1
ATOM 2741 O O . GLN B 1 162 ? 22.5 -16.797 -1.464 1 98.19 162 GLN B O 1
ATOM 2746 N N . ILE B 1 163 ? 21.438 -15.805 0.202 1 97.31 163 ILE B N 1
ATOM 2747 C CA . ILE B 1 163 ? 21.562 -16.891 1.166 1 97.31 163 ILE B CA 1
ATOM 2748 C C . ILE B 1 163 ? 20.203 -17.188 1.794 1 97.31 163 ILE B C 1
ATOM 2750 O O . ILE B 1 163 ? 19.797 -16.531 2.76 1 97.31 163 ILE B O 1
ATOM 2754 N N . ASP B 1 164 ? 19.438 -18.203 1.271 1 96.25 164 ASP B N 1
ATOM 2755 C CA . ASP B 1 164 ? 18.094 -18.562 1.7 1 96.25 164 ASP B CA 1
ATOM 2756 C C . ASP B 1 164 ? 17.141 -17.375 1.544 1 96.25 164 ASP B C 1
ATOM 2758 O O . ASP B 1 164 ? 16.906 -16.891 0.431 1 96.25 164 ASP B O 1
ATOM 2762 N N . ARG B 1 165 ? 16.672 -16.906 2.635 1 97.38 165 ARG B N 1
ATOM 2763 C CA . ARG B 1 165 ? 15.68 -15.844 2.582 1 97.38 165 ARG B CA 1
ATOM 2764 C C . ARG B 1 165 ? 16.328 -14.477 2.752 1 97.38 165 ARG B C 1
ATOM 2766 O O . ARG B 1 165 ? 15.664 -13.5 3.111 1 97.38 165 ARG B O 1
ATOM 2773 N N . LYS B 1 166 ? 17.688 -14.383 2.494 1 98.31 166 LYS B N 1
ATOM 2774 C CA . LYS B 1 166 ? 18.422 -13.133 2.656 1 98.31 166 LYS B CA 1
ATOM 2775 C C . LYS B 1 166 ? 19.188 -12.781 1.381 1 98.31 166 LYS B C 1
ATOM 2777 O O . LYS B 1 166 ? 19.75 -13.656 0.724 1 98.31 166 LYS B O 1
ATOM 2782 N N . LEU B 1 167 ? 19.109 -11.477 1.057 1 98.81 167 LEU B N 1
ATOM 2783 C CA . LEU B 1 167 ? 19.953 -10.922 -0 1 98.81 167 LEU B CA 1
ATOM 2784 C C . LEU B 1 167 ? 21 -9.977 0.577 1 98.81 167 LEU B C 1
ATOM 2786 O O . LEU B 1 167 ? 20.703 -9.203 1.488 1 98.81 167 LEU B O 1
ATOM 2790 N N . VAL B 1 168 ? 22.172 -10.094 0.13 1 98.81 168 VAL B N 1
ATOM 2791 C CA . VAL B 1 168 ? 23.172 -9.062 0.338 1 98.81 168 VAL B CA 1
ATOM 2792 C C . VAL B 1 168 ? 23.406 -8.297 -0.964 1 98.81 168 VAL B C 1
ATOM 2794 O O . VAL B 1 168 ? 23.844 -8.875 -1.959 1 98.81 168 VAL B O 1
ATOM 2797 N N . VAL B 1 169 ? 23.047 -7.039 -0.919 1 98.81 169 VAL B N 1
ATOM 2798 C CA . VAL B 1 169 ? 23.188 -6.188 -2.098 1 98.81 169 VAL B CA 1
ATOM 2799 C C . VAL B 1 169 ? 24.375 -5.246 -1.926 1 98.81 169 VAL B C 1
ATOM 2801 O O . VAL B 1 169 ? 24.469 -4.531 -0.927 1 98.81 169 VAL B O 1
ATOM 2804 N N . THR B 1 170 ? 25.234 -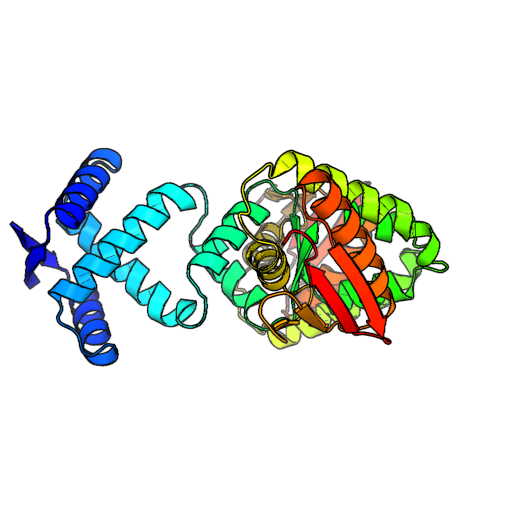5.23 -2.85 1 98.5 170 THR B N 1
ATOM 2805 C CA . THR B 1 170 ? 26.438 -4.391 -2.818 1 98.5 170 THR B CA 1
ATOM 2806 C C . THR B 1 170 ? 26.391 -3.352 -3.936 1 98.5 170 THR B C 1
ATOM 2808 O O . THR B 1 170 ? 26.172 -3.693 -5.102 1 98.5 170 THR B O 1
ATOM 2811 N N . ASP B 1 171 ? 26.547 -2.154 -3.537 1 97.81 171 ASP B N 1
ATOM 2812 C CA . ASP B 1 171 ? 26.688 -1.063 -4.496 1 97.81 171 ASP B CA 1
ATOM 2813 C C . ASP B 1 171 ? 28.125 -0.99 -5.039 1 97.81 171 ASP B C 1
ATOM 2815 O O . ASP B 1 171 ? 29.062 -0.72 -4.289 1 97.81 171 ASP B O 1
ATOM 2819 N N . ARG B 1 172 ? 28.266 -1.091 -6.297 1 96.12 172 ARG B N 1
ATOM 2820 C CA . ARG B 1 172 ? 29.594 -1.059 -6.922 1 96.12 172 ARG B CA 1
ATOM 2821 C C . ARG B 1 172 ? 29.797 0.233 -7.707 1 96.12 172 ARG B C 1
ATOM 2823 O O . ARG B 1 172 ? 30.75 0.361 -8.461 1 96.12 172 ARG B O 1
ATOM 2830 N N . THR B 1 173 ? 28.75 1.13 -7.586 1 85.75 173 THR B N 1
ATOM 2831 C CA . THR B 1 173 ? 28.797 2.369 -8.352 1 85.75 173 THR B CA 1
ATOM 2832 C C . THR B 1 173 ? 29.984 3.229 -7.918 1 85.75 173 THR B C 1
ATOM 2834 O O . THR B 1 173 ? 30.5 4.031 -8.703 1 85.75 173 THR B O 1
ATOM 2837 N N . GLY B 1 174 ? 30.578 3.184 -6.648 1 67 174 GLY B N 1
ATOM 2838 C CA . GLY B 1 174 ? 31.734 3.963 -6.242 1 67 174 GLY B CA 1
ATOM 2839 C C . GLY B 1 174 ? 33 3.619 -7.023 1 67 174 GLY B C 1
ATOM 2840 O O . GLY B 1 174 ? 33.062 2.572 -7.668 1 67 174 GLY B O 1
#

Radius of gyration: 22.99 Å; Cα contacts (8 Å, |Δi|>4): 528; chains: 2; bounding box: 63×63×43 Å

Nearest PDB structures (foldseek):
  6mrs-assembly1_A  TM=6.992E-01  e=5.130E-02  synthetic construct
  8utm-assembly1_E  TM=6.828E-01  e=9.416E-02  synthetic construct
  7mwr-assembly1_B  TM=4.462E-01  e=2.630E-02  synthetic construct
  7mwr-assembly1_A  TM=5.544E-01  e=1.356E-01  synthetic construct
  8ure-assembly1_G  TM=2.899E-01  e=7.848E-02  synthetic construct

Secondary structure (DSSP, 8-state):
-EEEEE--HHHHHHHHHHHHHHTS-HHHHHHHHHHHHHHHHHHSTTS-HHHHHHHHHHHHSSSEEEEEHHHHHHHHHHBS-GGGGHHHHHHHHHHHHHHHTT--SSHHHHHHHHHHTTS-EEEESSSSEEEEE-SSHHHHHHHHHHHHHHHHHHT--EEEEEETTEEEEEE---/-EEEEE--HHHHHHHHHHHHHHTS-HHHHHHHHHHHHHHHHHHSTTS-HHHHHHHHHHHHTSSEEEEEHHHHHHHHHHBS-GGGGHHHHHHHHHHHHHHHTT--SSHHHHHHHHHHTTS-EEEESSSSEEEEE-SSHHHHHHHHHHHHHHHHHHT--EEEEEETTEEEEEE---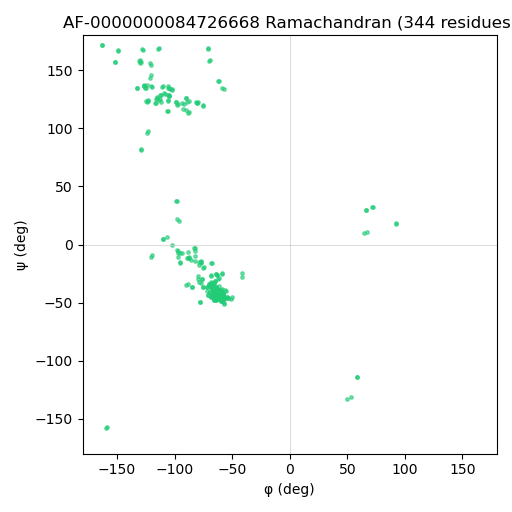

Sequence (348 aa):
MRLTVNLDDETSERLEGLSAAEGVSKSQIVRDAIGHYDRLQREWEQVEEERLQWYVRLLASSEHIILDVDHLDTLLDAVEDPEALVPTWRDIGRRHGIEWGSQFDSLEKKLRVLEYCNLFRITALDDEQFALTFNNETEATLIAAFIEGECEELGFDIDIRQIDRKLVVTDRTGMRLTVNLDDETSERLEGLSAAEGVSKSQIVRDAIGHYDRLQREWEQVEEERLQWYVRLLASSEHIILDVDHLDTLLDAVEDPEALVPTWRDIGRRHGIEWGSQFDSLEKKLRVLEYCNLFRITALDDEQFALTFNNETEATLIAAFIEGECEELGFDIDIRQIDRKLVVTDRTG

Solvent-accessible surface area (backbone atoms only — not comparable to full-atom values): 18284 Å² total; per-residue (Å²): 84,79,42,78,30,65,34,55,71,68,50,46,51,50,47,51,49,51,19,63,75,70,71,46,52,59,37,57,48,52,46,51,12,46,52,52,36,50,47,37,54,70,71,32,61,83,54,56,66,70,50,51,52,49,51,49,64,46,50,68,75,57,54,23,25,55,42,49,48,68,57,52,50,53,50,58,71,52,29,84,59,64,72,76,46,33,66,59,33,17,50,55,16,29,53,49,13,59,73,54,45,82,75,56,93,42,68,66,60,50,52,49,56,48,33,67,24,44,69,35,49,80,43,75,76,53,97,44,33,34,38,37,42,37,96,39,45,66,60,38,54,40,49,48,28,19,50,52,24,19,29,57,56,50,68,48,42,70,49,80,46,76,59,70,30,31,36,39,40,33,56,58,65,119,84,81,43,79,32,64,34,55,71,70,51,46,52,51,47,51,51,51,20,62,75,70,70,47,51,58,37,54,50,52,47,51,12,46,52,51,39,50,48,38,53,68,72,34,60,83,52,55,63,70,51,52,54,49,51,48,64,47,48,70,72,56,55,23,25,56,44,50,48,68,58,51,51,52,50,58,70,50,30,84,60,64,74,76,45,33,65,60,34,17,49,53,16,28,52,49,14,58,73,54,46,81,75,56,94,43,69,64,60,50,54,48,57,46,32,67,25,42,68,35,48,77,42,75,76,54,98,45,32,34,38,36,42,36,95,38,44,67,60,37,54,40,49,50,29,20,50,52,24,18,29,58,57,51,68,49,42,70,47,79,48,77,60,70,29,30,35,40,39,32,56,58,68,116

pLDDT: mean 92.4, std 8.48, range [56.88, 98.81]

Organism: NCBI:txid1227490

InterPro domains:
  IPR002145 Ribbon-helix-helix protein, CopG [PF01402] (1-37)
  IPR013321 Arc-type ribbon-helix-helix [G3DSA:1.10.1220.10] (1-42)

Foldseek 3Di:
DDDDDDDDPVVVVVLVVVCVVVVHDSVVVVVVVVVVVVCCCVVVVPPDPVLVVLVCVQPVVVPDDQDDVVVVVVVLVPDPDLVVCLQVLLVLLQVVLQVCAQVDPDPVVVVVSVVSSVLFDWDDPDPFKIKTAHPWQSSQRSVVSSSNNNCVSNVWDWDWDDDTRMIMIGTPVD/DDDDDDDDPVVVVVLVVVCVVVVHDSVVVVVVVVVVVVCCCVVVVPPDPVLVVLVCVQPVVVPDDQDDVVVVVVVLVPDPCLVVCLQVLLVLLQVVLQVCAQVDPDPVVVVVSVVSSVLFDWDDPDPFKIKTAHPWQSSQRSVVSSSNNNCVSNVWDWDWDDDTRMIMIGTPVD